Protein AF-A0A966NV85-F1 (afdb_monomer)

pLDDT: mean 84.34, std 16.26, range [36.16, 97.5]

Nearest PDB structures (foldseek):
  6fkg-assembly1_B  TM=6.582E-01  e=1.254E-03  Mycobacterium tuberculosis H37Rv
  5af0-assembly1_A  TM=4.995E-01  e=7.855E+00  Bombyx mori
  5af0-assembly3_C  TM=5.085E-01  e=8.340E+00  Bombyx mori

Structure (mmCIF, N/CA/C/O backbone):
data_AF-A0A966NV85-F1
#
_entry.id   AF-A0A966NV85-F1
#
loop_
_atom_site.group_PDB
_atom_site.id
_atom_site.type_symbol
_atom_site.label_atom_id
_atom_site.label_alt_id
_atom_site.label_comp_id
_atom_site.label_asym_id
_atom_site.label_entity_id
_atom_site.label_seq_id
_atom_site.pdbx_PDB_ins_code
_atom_site.Cartn_x
_atom_site.Cartn_y
_atom_site.Cartn_z
_atom_site.occupancy
_atom_site.B_iso_or_equiv
_atom_site.auth_seq_id
_atom_site.auth_comp_id
_atom_site.auth_asym_id
_atom_site.auth_atom_id
_atom_site.pdbx_PDB_model_num
ATOM 1 N N . VAL A 1 1 ? 15.265 36.694 -9.325 1.00 41.00 1 VAL A N 1
ATOM 2 C CA . VAL A 1 1 ? 15.365 36.001 -8.021 1.00 41.00 1 VAL A CA 1
ATOM 3 C C . VAL A 1 1 ? 15.033 34.545 -8.274 1.00 41.00 1 VAL A C 1
ATOM 5 O O . VAL A 1 1 ? 13.871 34.190 -8.400 1.00 41.00 1 VAL A O 1
ATOM 8 N N . THR A 1 2 ? 16.066 33.763 -8.558 1.00 36.16 2 THR A N 1
ATOM 9 C CA . THR A 1 2 ? 15.991 32.368 -9.002 1.00 36.16 2 THR A CA 1
ATOM 10 C C . THR A 1 2 ? 15.662 31.497 -7.795 1.00 36.16 2 THR A C 1
ATOM 12 O O . THR A 1 2 ? 16.321 31.593 -6.762 1.00 36.16 2 THR A O 1
ATOM 15 N N . ASP A 1 3 ? 14.577 30.735 -7.893 1.00 44.41 3 ASP A N 1
ATOM 16 C CA . ASP A 1 3 ? 13.904 30.121 -6.754 1.00 44.41 3 ASP A CA 1
ATOM 17 C C . ASP A 1 3 ? 14.712 28.944 -6.182 1.00 44.41 3 ASP A C 1
ATOM 19 O O . ASP A 1 3 ? 14.682 27.820 -6.691 1.00 44.41 3 ASP A O 1
ATOM 23 N N . ALA A 1 4 ? 15.431 29.206 -5.091 1.00 38.91 4 ALA A N 1
ATOM 24 C CA . ALA A 1 4 ? 16.190 28.213 -4.336 1.00 38.91 4 ALA A CA 1
ATOM 25 C C . ALA A 1 4 ? 15.322 27.027 -3.855 1.00 38.91 4 ALA A C 1
ATOM 27 O O . ALA A 1 4 ? 15.856 25.956 -3.568 1.00 38.91 4 ALA A O 1
ATOM 28 N N . ARG A 1 5 ? 13.982 27.161 -3.817 1.00 45.41 5 ARG A N 1
ATOM 29 C CA . ARG A 1 5 ? 13.068 26.044 -3.512 1.00 45.41 5 ARG A CA 1
ATOM 30 C C . ARG A 1 5 ? 12.896 25.076 -4.677 1.00 45.41 5 ARG A C 1
ATOM 32 O O . ARG A 1 5 ? 12.722 23.882 -4.433 1.00 45.41 5 ARG A O 1
ATOM 39 N N . LEU A 1 6 ? 12.966 25.565 -5.916 1.00 43.28 6 LEU A N 1
ATOM 40 C CA . LEU A 1 6 ? 12.958 24.720 -7.109 1.00 43.28 6 LEU A CA 1
ATOM 41 C C . LEU A 1 6 ? 14.295 23.968 -7.216 1.00 43.28 6 LEU A C 1
ATOM 43 O O . LEU A 1 6 ? 14.306 22.768 -7.468 1.00 43.28 6 LEU A O 1
ATOM 47 N N . GLN A 1 7 ? 15.407 24.639 -6.894 1.00 39.81 7 GLN A N 1
ATOM 48 C CA . GLN A 1 7 ? 16.740 24.029 -6.804 1.00 39.81 7 GLN A CA 1
ATOM 49 C C . GLN A 1 7 ? 16.806 22.914 -5.741 1.00 39.81 7 GLN A C 1
ATOM 51 O O . GLN A 1 7 ? 17.286 21.822 -6.028 1.00 39.81 7 GLN A O 1
ATOM 56 N N . ALA A 1 8 ? 16.213 23.119 -4.559 1.00 37.53 8 ALA A N 1
ATOM 57 C CA . ALA A 1 8 ? 16.146 22.091 -3.514 1.00 37.53 8 ALA A CA 1
ATOM 58 C C . ALA A 1 8 ? 15.278 20.871 -3.903 1.00 37.53 8 ALA A C 1
ATOM 60 O O . ALA A 1 8 ? 15.538 19.752 -3.455 1.00 37.53 8 ALA A O 1
ATOM 61 N N . GLN A 1 9 ? 14.265 21.055 -4.763 1.00 43.25 9 GLN A N 1
ATOM 62 C CA . GLN A 1 9 ? 13.537 19.935 -5.380 1.00 43.25 9 GLN A CA 1
ATOM 63 C C . GLN A 1 9 ? 14.400 19.165 -6.387 1.00 43.25 9 GLN A C 1
ATOM 65 O O . GLN A 1 9 ? 14.227 17.954 -6.513 1.00 43.25 9 GLN A O 1
ATOM 70 N N . TYR A 1 10 ? 15.334 19.838 -7.064 1.00 45.06 10 TYR A N 1
ATOM 71 C CA . TYR A 1 10 ? 16.291 19.210 -7.975 1.00 45.06 10 TYR A CA 1
ATOM 72 C C . TYR A 1 10 ? 17.445 18.504 -7.253 1.00 45.06 10 TYR A C 1
ATOM 74 O O . TYR A 1 10 ? 17.988 17.550 -7.787 1.00 45.06 10 TYR A O 1
ATOM 82 N N . GLU A 1 11 ? 17.828 18.912 -6.045 1.00 39.75 11 GLU A N 1
ATOM 83 C CA . GLU A 1 11 ? 19.037 18.382 -5.389 1.00 39.75 11 GLU A CA 1
ATOM 84 C C . GLU A 1 11 ? 18.827 17.069 -4.611 1.00 39.75 11 GLU A C 1
ATOM 86 O O . GLU A 1 11 ? 19.795 16.393 -4.257 1.00 39.75 11 GLU A O 1
ATOM 91 N N . THR A 1 12 ? 17.585 16.614 -4.409 1.00 42.84 12 THR A N 1
ATOM 92 C CA . THR A 1 12 ? 17.318 15.335 -3.717 1.00 42.84 12 THR A CA 1
ATOM 93 C C . THR A 1 12 ? 17.325 14.139 -4.692 1.00 42.84 12 THR A C 1
ATOM 95 O O . THR A 1 12 ? 16.392 13.342 -4.738 1.00 42.84 12 THR A O 1
ATOM 98 N N . HIS A 1 13 ? 18.391 13.990 -5.487 1.00 51.38 13 HIS A N 1
ATOM 99 C CA . HIS A 1 13 ? 18.628 12.860 -6.408 1.00 51.38 13 HIS A CA 1
ATOM 100 C C . HIS A 1 13 ? 19.484 11.756 -5.755 1.00 51.38 13 HIS A C 1
ATOM 102 O O . HIS A 1 13 ? 20.589 11.457 -6.202 1.00 51.38 13 HIS A O 1
ATOM 108 N N . ARG A 1 14 ? 18.994 11.130 -4.676 1.00 46.44 14 ARG A N 1
ATOM 109 C CA . ARG A 1 14 ? 19.750 10.085 -3.949 1.00 46.44 14 ARG A CA 1
ATOM 110 C C . ARG A 1 14 ? 19.358 8.627 -4.249 1.00 46.44 14 ARG A C 1
ATOM 112 O O . ARG A 1 14 ? 20.045 7.738 -3.763 1.00 46.44 14 ARG A O 1
ATOM 119 N N . ALA A 1 15 ? 18.326 8.358 -5.059 1.00 50.56 15 ALA A N 1
ATOM 120 C CA . ALA A 1 15 ? 17.752 7.002 -5.195 1.00 50.56 15 ALA A CA 1
ATOM 121 C C . ALA A 1 15 ? 17.567 6.469 -6.639 1.00 50.56 15 ALA A C 1
ATOM 123 O O . ALA A 1 15 ? 16.733 5.597 -6.868 1.00 50.56 15 ALA A O 1
ATOM 124 N N . GLY A 1 16 ? 18.307 6.978 -7.634 1.00 48.97 16 GLY A N 1
ATOM 125 C CA . GLY A 1 16 ? 18.264 6.423 -9.003 1.00 48.97 16 GLY A CA 1
ATOM 126 C C . GLY A 1 16 ? 16.938 6.628 -9.756 1.00 48.97 16 GLY A C 1
ATOM 127 O O . GLY A 1 16 ? 16.603 5.845 -10.642 1.00 48.97 16 GLY A O 1
ATOM 128 N N . ILE A 1 17 ? 16.175 7.662 -9.393 1.00 52.88 17 ILE A N 1
ATOM 129 C CA . ILE A 1 17 ? 14.919 8.046 -10.053 1.00 52.88 17 ILE A CA 1
ATOM 130 C C . ILE A 1 17 ? 15.248 8.928 -11.259 1.00 52.88 17 ILE A C 1
ATOM 132 O O . ILE A 1 17 ? 15.816 10.009 -11.089 1.00 52.88 17 ILE A O 1
ATOM 136 N N . ASP A 1 18 ? 14.880 8.477 -12.460 1.00 52.94 18 ASP A N 1
ATOM 137 C CA . ASP A 1 18 ? 14.948 9.299 -13.671 1.00 52.94 18 ASP A CA 1
ATOM 138 C C . ASP A 1 18 ? 13.862 10.391 -13.645 1.00 52.94 18 ASP A C 1
ATOM 140 O O . ASP A 1 18 ? 12.770 10.191 -13.114 1.00 52.94 18 ASP A O 1
ATOM 144 N N . ARG A 1 19 ? 14.132 11.559 -14.237 1.00 46.72 19 ARG A N 1
ATOM 145 C CA . ARG A 1 19 ? 13.214 12.716 -14.247 1.00 46.72 19 ARG A CA 1
ATOM 146 C C . ARG A 1 19 ? 11.875 12.399 -14.910 1.00 46.72 19 ARG A C 1
ATOM 148 O O . ARG A 1 19 ? 10.861 12.981 -14.535 1.00 46.72 19 ARG A O 1
ATOM 155 N N . THR A 1 20 ? 11.868 11.464 -15.858 1.00 53.44 20 THR A N 1
ATOM 156 C CA . THR A 1 20 ? 10.656 10.954 -16.520 1.00 53.44 20 THR A CA 1
ATOM 157 C C . THR A 1 20 ? 9.766 10.134 -15.586 1.00 53.44 20 THR A C 1
ATOM 159 O O . THR A 1 20 ? 8.597 9.912 -15.878 1.00 53.44 20 THR A O 1
ATOM 162 N N . SER A 1 21 ? 10.306 9.697 -14.446 1.00 56.81 21 SER A N 1
ATOM 163 C CA . SER A 1 21 ? 9.644 8.829 -13.474 1.00 56.81 21 SER A CA 1
ATOM 164 C C . SER A 1 21 ? 8.956 9.603 -12.351 1.00 56.81 21 SER A C 1
ATOM 166 O O . SER A 1 21 ? 8.603 8.986 -11.349 1.00 56.81 21 SER A O 1
ATOM 168 N N . LEU A 1 22 ? 8.800 10.925 -12.466 1.00 61.00 22 LEU A N 1
ATOM 169 C CA . LEU A 1 22 ? 8.112 11.773 -11.490 1.00 61.00 22 LEU A CA 1
ATOM 170 C C . LEU A 1 22 ? 6.753 12.223 -12.034 1.00 61.00 22 LEU A C 1
ATOM 172 O O . LEU A 1 22 ? 6.626 12.569 -13.208 1.00 61.00 22 LEU A O 1
ATOM 176 N N . VAL A 1 23 ? 5.748 12.287 -11.159 1.00 62.56 23 VAL A N 1
ATOM 177 C CA . VAL A 1 23 ? 4.447 12.871 -11.507 1.00 62.56 23 VAL A CA 1
ATOM 178 C C . VAL A 1 23 ? 4.530 14.386 -11.352 1.00 62.56 23 VAL A C 1
ATOM 180 O O . VAL A 1 23 ? 4.966 14.882 -10.311 1.00 62.56 23 VAL A O 1
ATOM 183 N N . PHE A 1 24 ? 4.051 15.136 -12.344 1.00 57.34 24 PHE A N 1
ATOM 184 C CA . PHE A 1 24 ? 4.022 16.603 -12.340 1.00 57.34 24 PHE A CA 1
ATOM 185 C C . PHE A 1 24 ? 2.596 17.143 -12.513 1.00 57.34 24 PHE A C 1
ATOM 187 O O . PHE A 1 24 ? 1.676 16.405 -12.852 1.00 57.34 24 PHE A O 1
ATOM 194 N N . GLY A 1 25 ? 2.410 18.442 -12.264 1.00 55.38 25 GLY A N 1
ATOM 195 C CA . GLY A 1 25 ? 1.166 19.147 -12.596 1.00 55.38 25 GLY A CA 1
ATOM 196 C C . GLY A 1 25 ? 0.011 18.989 -11.602 1.00 55.38 25 GLY A C 1
ATOM 197 O O . GLY A 1 25 ? -1.078 19.479 -11.880 1.00 55.38 25 GLY A O 1
ATOM 198 N N . THR A 1 26 ? 0.218 18.362 -10.436 1.00 62.25 26 THR A N 1
ATOM 199 C CA . THR A 1 26 ? -0.812 18.269 -9.384 1.00 62.25 26 THR A CA 1
ATOM 200 C C . THR A 1 26 ? -0.279 18.726 -8.024 1.00 62.25 26 THR A C 1
ATOM 202 O O . THR A 1 26 ? 0.900 18.552 -7.714 1.00 62.25 26 THR A O 1
ATOM 205 N N . GLN A 1 27 ? -1.151 19.254 -7.156 1.00 64.06 27 GLN A N 1
ATOM 206 C CA . GLN A 1 27 ? -0.783 19.599 -5.770 1.00 64.06 27 GLN A CA 1
ATOM 207 C C . GLN A 1 27 ? -0.334 18.374 -4.946 1.00 64.06 27 GLN A C 1
ATOM 209 O O . GLN A 1 27 ? 0.351 18.518 -3.934 1.00 64.06 27 GLN A O 1
ATOM 214 N N . LEU A 1 28 ? -0.699 17.164 -5.382 1.00 77.69 28 LEU A N 1
ATOM 215 C CA . LEU A 1 28 ? -0.356 15.899 -4.731 1.00 77.69 28 LEU A CA 1
ATOM 216 C C . LEU A 1 28 ? 0.899 15.233 -5.294 1.00 77.69 28 LEU A C 1
ATOM 218 O O . LEU A 1 28 ? 1.396 14.287 -4.686 1.00 77.69 28 LEU A O 1
ATOM 222 N N . SER A 1 29 ? 1.463 15.754 -6.385 1.00 72.50 29 SER A N 1
ATOM 223 C CA . SER A 1 29 ? 2.701 15.255 -6.987 1.00 72.50 29 SER A CA 1
ATOM 224 C C . SER A 1 29 ? 3.830 15.140 -5.961 1.00 72.50 29 SER A C 1
ATOM 226 O O . SER A 1 29 ? 4.595 14.185 -5.992 1.00 72.50 29 SER A O 1
ATOM 228 N N . ARG A 1 30 ? 3.899 16.058 -4.987 1.00 74.25 30 ARG A N 1
ATOM 229 C CA . ARG A 1 30 ? 4.892 15.995 -3.905 1.00 74.25 30 ARG A CA 1
ATOM 230 C C . ARG A 1 30 ? 4.718 14.764 -3.013 1.00 74.25 30 ARG A C 1
ATOM 232 O O . ARG A 1 30 ? 5.718 14.151 -2.669 1.00 74.25 30 ARG A O 1
ATOM 239 N N . LEU A 1 31 ? 3.483 14.413 -2.651 1.00 78.88 31 LEU A N 1
ATOM 240 C CA . LEU A 1 31 ? 3.195 13.248 -1.811 1.00 78.88 31 LEU A CA 1
ATOM 241 C C . LEU A 1 31 ? 3.630 11.963 -2.522 1.00 78.88 31 LEU A C 1
ATOM 243 O O . LEU A 1 31 ? 4.378 11.170 -1.964 1.00 78.88 31 LEU A O 1
ATOM 247 N N . VAL A 1 32 ? 3.218 11.814 -3.781 1.00 79.44 32 VAL A N 1
ATOM 248 C CA . VAL A 1 32 ? 3.564 10.656 -4.613 1.00 79.44 32 VAL A CA 1
ATOM 249 C C . VAL A 1 32 ? 5.068 10.557 -4.808 1.00 79.44 32 VAL A C 1
ATOM 251 O O . VAL A 1 32 ? 5.671 9.536 -4.492 1.00 79.44 32 VAL A O 1
ATOM 254 N N . ASN A 1 33 ? 5.703 11.639 -5.259 1.00 81.12 33 ASN A N 1
ATOM 255 C CA . ASN A 1 33 ? 7.136 11.646 -5.529 1.00 81.12 33 ASN A CA 1
ATOM 256 C C . ASN A 1 33 ? 7.959 11.387 -4.259 1.00 81.12 33 ASN A C 1
ATOM 258 O O . ASN A 1 33 ? 9.008 10.759 -4.348 1.00 81.12 33 ASN A O 1
ATOM 262 N N . GLN A 1 34 ? 7.488 11.801 -3.075 1.00 79.12 34 GLN A N 1
ATOM 263 C CA . GLN A 1 34 ? 8.147 11.476 -1.806 1.00 79.12 34 GLN A CA 1
ATOM 264 C C . GLN A 1 34 ? 8.130 9.979 -1.494 1.00 79.12 34 GLN A C 1
ATOM 266 O O . GLN A 1 34 ? 9.131 9.482 -0.983 1.00 79.12 34 GLN A O 1
ATOM 271 N N . THR A 1 35 ? 7.051 9.262 -1.819 1.00 79.88 35 THR A N 1
ATOM 272 C CA . THR A 1 35 ? 6.991 7.801 -1.667 1.00 79.88 35 THR A CA 1
ATOM 273 C C . THR A 1 35 ? 8.057 7.111 -2.512 1.00 79.88 35 THR A C 1
ATOM 275 O O . THR A 1 35 ? 8.731 6.205 -2.031 1.00 79.88 35 THR A O 1
ATOM 278 N N . PHE A 1 36 ? 8.259 7.565 -3.751 1.00 80.56 36 PHE A N 1
ATOM 279 C CA . PHE A 1 36 ? 9.299 7.020 -4.627 1.00 80.56 36 PHE A CA 1
ATOM 280 C C . PHE A 1 36 ? 10.707 7.477 -4.212 1.00 80.56 36 PHE A C 1
ATOM 282 O O . PHE A 1 36 ? 11.647 6.692 -4.279 1.00 80.56 36 PHE A O 1
ATOM 289 N N . ALA A 1 37 ? 10.873 8.716 -3.749 1.00 78.81 37 ALA A N 1
ATOM 290 C CA . ALA A 1 37 ? 12.17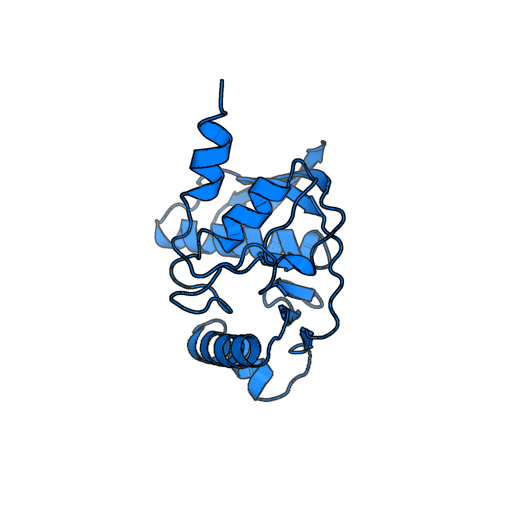2 9.270 -3.357 1.00 78.81 37 ALA A CA 1
ATOM 291 C C . ALA A 1 37 ? 12.709 8.726 -2.026 1.00 78.81 37 ALA A C 1
ATOM 293 O O . ALA A 1 37 ? 13.924 8.687 -1.840 1.00 78.81 37 ALA A O 1
ATOM 294 N N . ASN A 1 38 ? 11.826 8.301 -1.119 1.00 74.06 38 ASN A N 1
ATOM 295 C CA . ASN A 1 38 ? 12.183 7.828 0.217 1.00 74.06 38 ASN A CA 1
ATOM 296 C C . ASN A 1 38 ? 11.775 6.357 0.388 1.00 74.06 38 ASN A C 1
ATOM 298 O O . ASN A 1 38 ? 10.762 6.071 1.034 1.00 74.06 38 ASN A O 1
ATOM 302 N N . PRO A 1 39 ? 12.528 5.408 -0.199 1.00 75.81 39 PRO A N 1
ATOM 303 C CA . PRO A 1 39 ? 12.227 3.993 -0.048 1.00 75.81 39 PRO A CA 1
ATOM 304 C C . PRO A 1 39 ? 12.304 3.588 1.430 1.00 75.81 39 PRO A C 1
ATOM 306 O O . PRO A 1 39 ? 13.293 3.846 2.118 1.00 75.81 39 PRO A O 1
ATOM 309 N N . GLY A 1 40 ? 11.249 2.936 1.926 1.00 66.75 40 GLY A N 1
ATOM 310 C CA . GLY A 1 40 ? 11.253 2.331 3.257 1.00 66.75 40 GLY A CA 1
ATOM 311 C C . GLY A 1 40 ? 12.325 1.240 3.376 1.00 66.75 40 GLY A C 1
ATOM 312 O O . GLY A 1 40 ? 12.671 0.593 2.388 1.00 66.75 40 GLY A O 1
ATOM 313 N N . ARG A 1 41 ? 12.835 1.007 4.595 1.00 64.06 41 ARG A N 1
ATOM 314 C CA . ARG A 1 41 ? 13.989 0.118 4.848 1.00 64.06 41 ARG A CA 1
ATOM 315 C C . ARG A 1 41 ? 13.782 -1.341 4.409 1.00 64.06 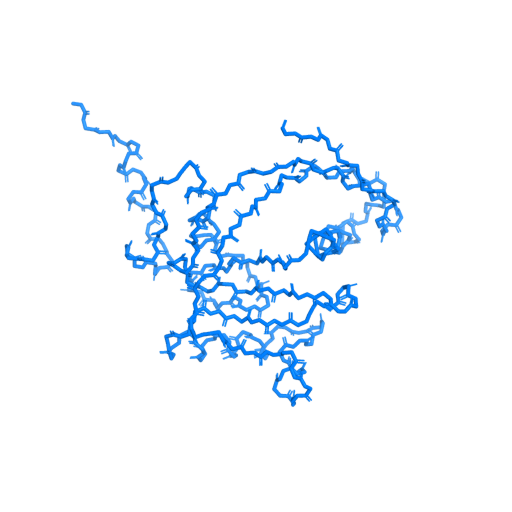41 ARG A C 1
ATOM 317 O O . ARG A 1 41 ? 14.762 -2.008 4.103 1.00 64.06 41 ARG A O 1
ATOM 324 N N . SER A 1 42 ? 12.541 -1.829 4.357 1.00 78.44 42 SER A N 1
ATOM 325 C CA . SER A 1 42 ? 12.186 -3.116 3.746 1.00 78.44 42 SER A CA 1
ATOM 326 C C . SER A 1 42 ? 10.672 -3.187 3.531 1.00 78.44 42 SER A C 1
ATOM 328 O O . SER A 1 42 ? 9.910 -3.325 4.484 1.00 78.44 42 SER A O 1
ATOM 330 N N . THR A 1 43 ? 10.216 -3.059 2.284 1.00 89.00 43 THR A N 1
ATOM 331 C CA . THR A 1 43 ? 8.800 -3.268 1.924 1.00 89.00 43 THR A CA 1
ATOM 332 C C . THR A 1 43 ? 8.669 -4.500 1.035 1.00 89.00 43 THR A C 1
ATOM 334 O O . THR A 1 43 ? 9.654 -4.926 0.427 1.00 89.00 43 THR A O 1
ATOM 337 N N . ARG A 1 44 ? 7.463 -5.079 0.946 1.00 91.81 44 ARG A N 1
ATOM 338 C CA . ARG A 1 44 ? 7.212 -6.359 0.260 1.00 91.81 44 ARG A CA 1
ATOM 339 C C . ARG A 1 44 ? 7.782 -6.407 -1.159 1.00 91.81 44 ARG A C 1
ATOM 341 O O . ARG A 1 44 ? 8.477 -7.358 -1.495 1.00 91.81 44 ARG A O 1
ATOM 348 N N . PHE A 1 45 ? 7.529 -5.382 -1.964 1.00 94.06 45 PHE A N 1
ATOM 349 C CA . PHE A 1 45 ? 8.015 -5.266 -3.344 1.00 94.06 45 PHE A CA 1
ATOM 350 C C . PHE A 1 45 ? 9.076 -4.165 -3.515 1.00 94.06 45 PHE A C 1
ATOM 352 O O . PHE A 1 45 ? 9.377 -3.767 -4.635 1.00 94.06 45 PHE A O 1
ATOM 359 N N . GLY A 1 46 ? 9.639 -3.651 -2.417 1.00 90.81 46 GLY A N 1
ATOM 360 C CA . GLY A 1 46 ? 10.705 -2.651 -2.468 1.00 90.81 46 GLY A CA 1
ATOM 361 C C . GLY A 1 46 ? 12.057 -3.292 -2.757 1.00 90.81 46 GLY A C 1
ATOM 362 O O . GLY A 1 46 ? 12.439 -4.247 -2.089 1.00 90.81 46 GLY A O 1
ATOM 363 N N . VAL A 1 47 ? 12.799 -2.749 -3.718 1.00 82.38 47 VAL A N 1
ATOM 364 C CA . VAL A 1 47 ?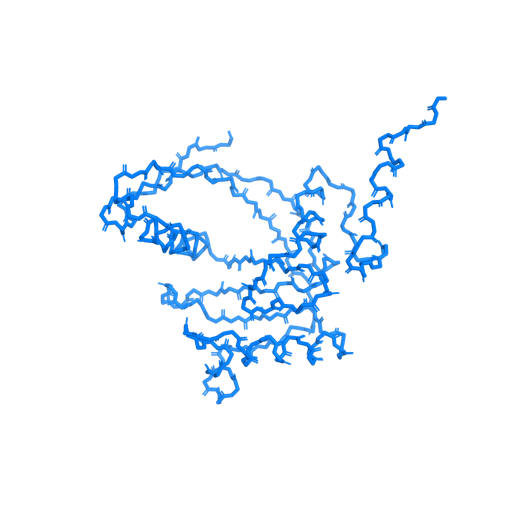 14.138 -3.237 -4.071 1.00 82.38 47 VAL A CA 1
ATOM 365 C C . VAL A 1 47 ? 15.187 -2.325 -3.419 1.00 82.38 47 VAL A C 1
ATOM 367 O O . VAL A 1 47 ? 15.144 -1.111 -3.643 1.00 82.38 47 VAL A O 1
ATOM 370 N N . PRO A 1 48 ? 16.125 -2.855 -2.609 1.00 80.44 48 PRO A N 1
ATOM 371 C CA . PRO A 1 48 ? 17.179 -2.048 -1.998 1.00 80.44 48 PRO A CA 1
ATOM 372 C C . PRO A 1 48 ? 17.955 -1.217 -3.031 1.00 80.44 48 PRO A C 1
ATOM 374 O O . PRO A 1 48 ? 18.331 -1.712 -4.091 1.00 80.44 48 PRO A O 1
ATOM 377 N N . GLY A 1 49 ? 18.186 0.064 -2.729 1.00 79.50 49 GLY A N 1
ATOM 378 C CA . GLY A 1 49 ? 18.901 0.984 -3.625 1.00 79.50 49 GLY A CA 1
ATOM 379 C C . GLY A 1 49 ? 18.106 1.464 -4.849 1.00 79.50 49 GLY A C 1
ATOM 380 O O . GLY A 1 49 ? 18.684 2.107 -5.724 1.00 79.50 49 GLY A O 1
ATOM 381 N N . ARG A 1 50 ? 16.801 1.170 -4.934 1.00 82.44 50 ARG A N 1
ATOM 382 C CA . ARG A 1 50 ? 15.897 1.661 -5.990 1.00 82.44 50 ARG A CA 1
ATOM 383 C C . ARG A 1 50 ? 14.888 2.675 -5.448 1.00 82.44 50 ARG A C 1
ATOM 385 O O . ARG A 1 50 ? 14.834 2.942 -4.247 1.00 82.44 50 ARG A O 1
ATOM 392 N N . ALA A 1 51 ? 14.077 3.218 -6.357 1.00 84.06 51 ALA A N 1
ATOM 393 C CA . ALA A 1 51 ? 12.908 4.012 -6.010 1.00 84.06 51 ALA A CA 1
ATOM 394 C C . ALA A 1 51 ? 11.967 3.230 -5.075 1.00 84.06 51 ALA A C 1
ATOM 396 O O . ALA A 1 51 ? 11.857 2.004 -5.154 1.00 84.06 51 ALA A O 1
ATOM 397 N N . GLY A 1 52 ? 11.282 3.955 -4.196 1.00 88.19 52 GLY A N 1
ATOM 398 C CA . GLY A 1 52 ? 10.219 3.422 -3.359 1.00 88.19 52 GLY A CA 1
ATOM 399 C C . GLY A 1 52 ? 9.016 2.939 -4.169 1.00 88.19 52 GLY A C 1
ATOM 400 O O . GLY A 1 52 ? 8.966 3.052 -5.389 1.00 88.19 52 GLY A O 1
ATOM 401 N N . VAL A 1 53 ? 8.038 2.377 -3.467 1.00 92.50 53 VAL A N 1
ATOM 402 C CA . VAL A 1 53 ? 6.872 1.723 -4.068 1.00 92.50 53 VAL A CA 1
ATOM 403 C C . VAL A 1 53 ? 5.615 2.387 -3.538 1.00 92.50 53 VAL A C 1
ATOM 405 O O . VAL A 1 53 ? 5.468 2.550 -2.326 1.00 92.50 53 VAL A O 1
ATOM 408 N N . TRP A 1 54 ? 4.699 2.751 -4.432 1.00 93.19 54 TRP A N 1
ATOM 409 C CA . TRP A 1 54 ? 3.390 3.259 -4.044 1.00 93.19 54 TRP A CA 1
ATOM 410 C C . TRP A 1 54 ? 2.424 2.094 -3.839 1.00 93.19 54 TRP A C 1
ATOM 412 O O . TRP A 1 54 ? 2.036 1.415 -4.791 1.00 93.19 54 TRP A O 1
ATOM 422 N N . TYR A 1 55 ? 2.043 1.865 -2.586 1.00 94.62 55 TYR A N 1
ATOM 423 C CA . TYR A 1 55 ? 1.056 0.857 -2.220 1.00 94.62 55 TYR A CA 1
ATOM 424 C C . TYR A 1 55 ? -0.333 1.485 -2.164 1.00 94.62 55 TYR A C 1
ATOM 426 O O . TYR A 1 55 ? -0.542 2.493 -1.490 1.00 94.62 55 TYR A O 1
ATOM 434 N N . CYS A 1 56 ? -1.291 0.877 -2.852 1.00 95.69 56 CYS A N 1
ATOM 435 C CA . CYS A 1 56 ? -2.695 1.264 -2.779 1.00 95.69 56 CYS A CA 1
ATOM 436 C C . CYS A 1 56 ? -3.606 0.041 -2.888 1.00 95.69 56 CYS A C 1
ATOM 438 O O . CYS A 1 56 ? -3.157 -1.067 -3.183 1.00 95.69 56 CYS A O 1
ATOM 440 N N . ALA A 1 57 ? -4.896 0.239 -2.639 1.00 97.06 57 ALA A N 1
ATOM 441 C CA . ALA A 1 57 ? -5.903 -0.796 -2.799 1.00 97.06 57 ALA A CA 1
ATOM 442 C C . ALA A 1 57 ? -7.037 -0.316 -3.701 1.00 97.06 57 ALA A C 1
ATOM 444 O O . ALA A 1 57 ? -7.246 0.886 -3.871 1.00 97.06 57 ALA A O 1
ATOM 445 N N . ARG A 1 58 ? -7.760 -1.272 -4.286 1.00 96.31 58 ARG A N 1
ATOM 446 C CA . ARG A 1 58 ? -8.887 -0.994 -5.178 1.00 96.31 58 ARG A CA 1
ATOM 447 C C . ARG A 1 58 ? -10.091 -0.432 -4.429 1.00 96.31 58 ARG A C 1
ATOM 449 O O . ARG A 1 58 ? -10.751 0.472 -4.929 1.00 96.31 58 ARG A O 1
ATOM 456 N N . GLU A 1 59 ? -10.378 -0.983 -3.255 1.00 96.62 59 GLU A N 1
ATOM 457 C CA . GLU A 1 59 ? -11.483 -0.569 -2.394 1.00 96.62 59 GLU A CA 1
ATOM 458 C C . GLU A 1 59 ? -10.965 0.149 -1.141 1.00 96.62 59 GLU A C 1
ATOM 460 O O . GLU A 1 59 ? -9.947 -0.254 -0.571 1.00 96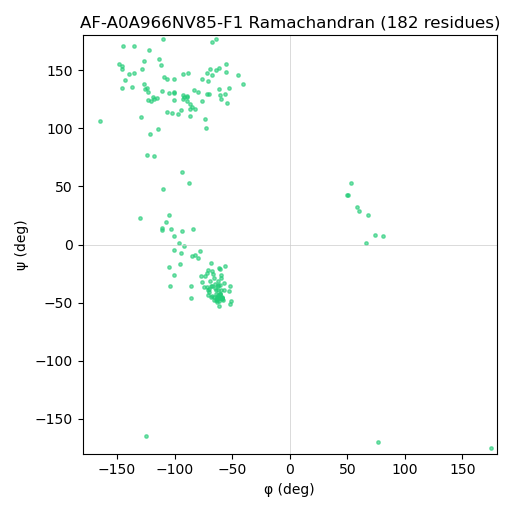.62 59 GLU A O 1
ATOM 465 N N . LEU A 1 60 ? -11.705 1.165 -0.675 1.00 95.56 60 LEU A N 1
ATOM 466 C CA . LEU A 1 60 ? -11.408 1.902 0.562 1.00 95.56 60 LEU A CA 1
ATOM 467 C C . LEU A 1 60 ? -11.214 0.952 1.745 1.00 95.56 60 LEU A C 1
ATOM 469 O O . LEU A 1 60 ? -10.186 0.995 2.412 1.00 95.56 60 LEU A O 1
ATOM 473 N N . ASP A 1 61 ? -12.160 0.042 1.948 1.00 96.12 61 ASP A N 1
ATOM 474 C CA . ASP A 1 61 ? -12.104 -0.927 3.034 1.00 96.12 61 ASP A CA 1
ATOM 475 C C . ASP A 1 61 ? -10.839 -1.799 3.017 1.00 96.12 61 ASP A C 1
ATOM 477 O O . ASP A 1 61 ? -10.345 -2.215 4.065 1.00 96.12 61 ASP A O 1
ATOM 481 N N . THR A 1 62 ? -10.324 -2.113 1.824 1.00 97.50 62 THR A N 1
ATOM 482 C CA . THR A 1 62 ? -9.076 -2.865 1.679 1.00 97.50 62 THR A CA 1
ATOM 483 C C . THR A 1 62 ? -7.892 -1.990 2.098 1.00 97.50 62 THR A C 1
ATOM 485 O O . THR A 1 62 ? -7.038 -2.452 2.849 1.00 97.50 62 THR A O 1
ATOM 488 N N . ALA A 1 63 ? -7.861 -0.716 1.688 1.00 96.44 63 ALA A N 1
ATOM 489 C CA . ALA A 1 63 ? -6.819 0.226 2.101 1.00 96.44 63 ALA A CA 1
ATOM 490 C C . ALA A 1 63 ? -6.819 0.454 3.624 1.00 96.44 63 ALA A C 1
ATOM 492 O O . ALA A 1 63 ? -5.761 0.408 4.248 1.00 96.44 63 ALA A O 1
ATOM 493 N N . VAL A 1 64 ? -8.000 0.624 4.229 1.00 96.06 64 VAL A N 1
ATOM 494 C CA . VAL A 1 64 ? -8.172 0.752 5.685 1.00 96.06 64 VAL A CA 1
ATOM 495 C C . VAL A 1 64 ? -7.640 -0.485 6.407 1.00 96.06 64 VAL A C 1
ATOM 497 O O . VAL A 1 64 ? -6.880 -0.349 7.363 1.00 96.06 64 VAL A O 1
ATOM 500 N N . ALA A 1 65 ? -7.968 -1.690 5.929 1.00 95.44 65 ALA A N 1
ATOM 501 C CA . ALA A 1 65 ? -7.490 -2.932 6.534 1.00 95.44 65 ALA A CA 1
ATOM 502 C C . ALA A 1 65 ? -5.955 -3.071 6.493 1.00 95.44 65 ALA A C 1
ATOM 504 O O . ALA A 1 65 ? -5.357 -3.535 7.464 1.00 95.44 65 ALA A O 1
ATOM 505 N N . GLU A 1 66 ? -5.303 -2.665 5.397 1.00 94.56 66 GLU A N 1
ATOM 506 C CA . GLU A 1 66 ? -3.835 -2.684 5.288 1.00 94.56 66 GLU A CA 1
ATOM 507 C C . GLU A 1 66 ? -3.179 -1.662 6.232 1.00 94.56 66 GLU A C 1
ATOM 509 O O . GLU A 1 66 ? -2.228 -1.996 6.943 1.00 94.56 66 GLU A O 1
ATOM 514 N N . VAL A 1 67 ? -3.710 -0.435 6.293 1.00 94.12 67 VAL A N 1
ATOM 515 C CA . VAL A 1 67 ? -3.207 0.619 7.190 1.00 94.12 67 VAL A CA 1
ATOM 516 C C . VAL A 1 67 ? -3.367 0.211 8.655 1.00 94.12 67 VAL A C 1
ATOM 518 O O . VAL A 1 67 ? -2.403 0.284 9.419 1.00 94.12 67 VAL A O 1
ATOM 521 N N . ALA A 1 68 ? -4.550 -0.283 9.035 1.00 94.38 68 ALA A N 1
ATOM 522 C CA . ALA A 1 68 ? -4.822 -0.761 10.385 1.00 94.38 68 ALA A CA 1
ATOM 523 C C . ALA A 1 68 ? -3.876 -1.902 10.774 1.00 94.38 68 ALA A C 1
ATOM 525 O O . ALA A 1 68 ? -3.284 -1.863 11.846 1.00 94.38 68 ALA A O 1
ATOM 526 N N . HIS A 1 69 ? -3.667 -2.884 9.890 1.00 92.19 69 HIS A N 1
ATOM 527 C CA . HIS A 1 69 ? -2.766 -4.002 10.163 1.00 92.19 69 HIS A CA 1
ATOM 528 C C . HIS A 1 69 ? -1.335 -3.543 10.470 1.00 92.19 69 HIS A C 1
ATOM 530 O O . HIS A 1 69 ? -0.741 -3.997 11.446 1.00 92.19 69 HIS A O 1
ATOM 536 N N . HIS A 1 70 ? -0.775 -2.642 9.657 1.00 89.50 70 HIS A N 1
ATOM 537 C CA . HIS A 1 70 ? 0.581 -2.144 9.883 1.00 89.50 70 HIS A CA 1
ATOM 538 C C . HIS A 1 70 ? 0.687 -1.271 11.134 1.00 89.50 70 HIS A C 1
ATOM 540 O O . HIS A 1 70 ? 1.686 -1.361 11.848 1.00 89.50 70 HIS A O 1
ATOM 546 N N . ARG A 1 71 ? -0.343 -0.473 11.436 1.00 92.00 71 ARG A N 1
ATOM 547 C CA . ARG A 1 71 ? -0.387 0.307 12.675 1.00 92.00 71 ARG A CA 1
ATOM 548 C C . ARG A 1 71 ? -0.472 -0.595 13.906 1.00 92.00 71 ARG A C 1
ATOM 550 O O . ARG A 1 71 ? 0.292 -0.389 14.837 1.00 92.00 71 ARG A O 1
ATOM 557 N N . ILE A 1 72 ? -1.329 -1.614 13.881 1.00 92.75 72 ILE A N 1
ATOM 558 C CA . ILE A 1 72 ? -1.452 -2.617 14.946 1.00 92.75 72 ILE A CA 1
ATOM 559 C C . ILE A 1 72 ? -0.120 -3.337 15.174 1.00 92.75 72 ILE A C 1
ATOM 561 O O . ILE A 1 72 ? 0.311 -3.467 16.313 1.00 92.75 72 ILE A O 1
ATOM 565 N N . ALA A 1 73 ? 0.547 -3.779 14.103 1.00 90.19 73 ALA A N 1
ATOM 566 C CA . ALA A 1 73 ? 1.838 -4.454 14.210 1.00 90.19 73 ALA A CA 1
ATOM 567 C C . ALA A 1 73 ? 2.905 -3.554 14.852 1.00 90.19 73 ALA A C 1
ATOM 569 O O . ALA A 1 73 ? 3.642 -4.012 15.717 1.00 90.19 73 ALA A O 1
ATOM 570 N N . TYR A 1 74 ? 2.945 -2.273 14.469 1.00 90.12 74 TYR A N 1
ATOM 571 C CA . TYR A 1 74 ? 3.826 -1.288 15.094 1.00 90.12 74 TYR A CA 1
ATOM 572 C C . TYR A 1 74 ? 3.513 -1.104 16.583 1.00 90.12 74 TYR A C 1
ATOM 574 O O . TYR A 1 74 ? 4.420 -1.169 17.402 1.00 90.12 74 TYR A O 1
ATOM 582 N N . LEU A 1 75 ? 2.239 -0.912 16.939 1.00 91.56 75 LEU A N 1
ATOM 583 C CA . LEU A 1 75 ? 1.815 -0.745 18.332 1.00 91.56 75 LEU A CA 1
ATOM 584 C C . LEU A 1 75 ? 2.174 -1.966 19.189 1.00 91.56 75 LEU A C 1
ATOM 586 O O . LEU A 1 75 ? 2.619 -1.807 20.321 1.00 91.56 75 LEU A O 1
ATOM 590 N N . ALA A 1 76 ? 2.026 -3.175 18.639 1.00 91.69 76 ALA A N 1
ATOM 591 C CA . ALA A 1 76 ? 2.406 -4.414 19.311 1.00 91.69 76 ALA A CA 1
ATOM 592 C C . ALA A 1 76 ? 3.924 -4.542 19.504 1.00 91.69 76 ALA A C 1
ATOM 594 O O . ALA A 1 76 ? 4.366 -5.056 20.525 1.00 91.69 76 ALA A O 1
ATOM 595 N N . GLU A 1 77 ? 4.727 -4.061 18.551 1.00 91.62 77 GLU A N 1
ATOM 596 C CA . GLU A 1 77 ? 6.192 -4.046 18.661 1.00 91.62 77 GLU A CA 1
ATOM 597 C C . GLU A 1 77 ? 6.679 -3.135 19.799 1.00 91.62 77 GLU A C 1
ATOM 599 O O . GLU A 1 77 ? 7.677 -3.445 20.448 1.00 91.62 77 GLU A O 1
ATOM 604 N N . ILE A 1 78 ? 5.967 -2.034 20.061 1.00 92.19 78 ILE A N 1
ATOM 605 C CA . ILE A 1 78 ? 6.326 -1.055 21.099 1.00 92.19 78 ILE A CA 1
ATOM 606 C C . ILE A 1 78 ? 5.531 -1.203 22.409 1.00 92.19 78 ILE A C 1
ATOM 608 O O . ILE A 1 78 ? 5.658 -0.347 23.281 1.00 92.19 78 ILE A O 1
ATOM 612 N N . ASP A 1 79 ? 4.728 -2.262 22.543 1.00 91.69 79 ASP A N 1
ATOM 613 C CA . ASP A 1 79 ? 3.867 -2.557 23.699 1.00 91.69 79 ASP A CA 1
ATOM 614 C C . ASP A 1 79 ? 2.919 -1.403 24.093 1.00 91.69 79 ASP A C 1
ATOM 616 O O . ASP A 1 79 ? 2.884 -0.917 25.227 1.00 91.69 79 ASP A O 1
ATOM 620 N N . ARG A 1 80 ? 2.159 -0.911 23.107 1.00 88.88 80 ARG A N 1
ATOM 621 C CA . ARG A 1 80 ? 1.212 0.205 23.250 1.00 88.88 80 ARG A CA 1
ATOM 622 C C . ARG A 1 80 ? -0.206 -0.196 22.816 1.00 88.88 80 ARG A C 1
ATOM 624 O O . ARG A 1 80 ? -0.630 0.168 21.719 1.00 88.88 80 ARG A O 1
ATOM 631 N N . PRO A 1 81 ? -0.957 -0.937 23.650 1.00 81.25 81 PRO A N 1
ATOM 632 C CA . PRO A 1 81 ? -2.284 -1.444 23.284 1.00 81.25 81 PRO A CA 1
ATOM 633 C C . PRO A 1 81 ? -3.377 -0.362 23.223 1.00 81.25 81 PRO A C 1
ATOM 635 O O . PRO A 1 81 ? -4.339 -0.533 22.475 1.00 81.25 81 PRO A O 1
ATOM 638 N N . ASP A 1 82 ? -3.192 0.745 23.952 1.00 74.44 82 ASP A N 1
ATOM 639 C CA . ASP A 1 82 ? -4.183 1.821 24.141 1.00 74.44 82 ASP A CA 1
ATOM 640 C C . ASP A 1 82 ? -3.797 3.142 23.445 1.00 74.44 82 ASP A C 1
ATOM 642 O O . ASP A 1 82 ? -4.336 4.204 23.757 1.00 74.44 82 ASP A O 1
ATOM 646 N N . GLU A 1 83 ? -2.794 3.121 22.564 1.00 71.81 83 GLU A N 1
ATOM 647 C CA . GLU A 1 83 ? -2.245 4.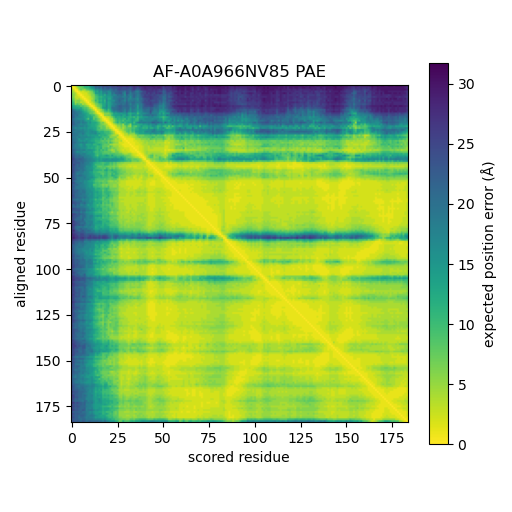340 21.960 1.00 71.81 83 GLU A CA 1
ATOM 648 C C . GLU A 1 83 ? -2.985 4.762 20.678 1.00 71.81 83 GLU A C 1
ATOM 650 O O . GLU A 1 83 ? -3.465 3.940 19.899 1.00 71.81 83 GLU A O 1
ATOM 655 N N . GLU A 1 84 ? -3.026 6.085 20.492 1.00 66.75 84 GLU A N 1
ATOM 656 C CA . GLU A 1 84 ? -4.003 6.881 19.742 1.00 66.75 84 GLU A CA 1
ATOM 657 C C . GLU A 1 84 ? -4.443 6.382 18.359 1.00 66.75 84 GLU A C 1
ATOM 659 O O . GLU A 1 84 ? -3.652 5.914 17.521 1.00 66.75 84 GLU A O 1
ATOM 664 N N . ASP A 1 85 ? -5.723 6.668 18.110 1.00 82.88 85 ASP A N 1
ATOM 665 C CA . ASP A 1 85 ? -6.371 6.722 16.812 1.00 82.88 85 ASP A CA 1
ATOM 666 C C . ASP A 1 85 ? -5.481 7.386 15.765 1.00 82.88 85 ASP A C 1
ATOM 668 O O . ASP A 1 85 ? -4.877 8.439 15.985 1.00 82.88 85 ASP A O 1
ATOM 672 N N . ILE A 1 86 ? -5.452 6.813 14.567 1.00 91.31 86 ILE A N 1
ATOM 673 C CA . ILE A 1 86 ? -4.744 7.437 13.451 1.00 91.31 86 ILE A CA 1
ATOM 674 C C . ILE A 1 86 ? -5.731 8.141 12.537 1.00 91.31 86 ILE A C 1
ATOM 676 O O . ILE A 1 86 ? -6.716 7.557 12.088 1.00 91.31 86 ILE A O 1
ATOM 680 N N . VAL A 1 87 ? -5.438 9.397 12.207 1.00 93.50 87 VAL A N 1
ATOM 681 C CA . VAL A 1 87 ? -6.161 10.119 11.160 1.00 93.50 87 VAL A CA 1
ATOM 682 C C . VAL A 1 87 ? -5.407 9.969 9.848 1.00 93.50 87 VAL A C 1
ATOM 684 O O . VAL A 1 87 ? -4.278 10.431 9.689 1.00 93.50 87 VAL A O 1
ATOM 687 N N . CYS A 1 88 ? -6.049 9.316 8.890 1.00 92.50 88 CYS A N 1
ATOM 688 C CA . CYS A 1 88 ? -5.517 9.059 7.564 1.00 92.50 88 CYS A CA 1
ATOM 689 C C . CYS A 1 88 ? -6.284 9.878 6.533 1.00 92.50 88 CYS A C 1
ATOM 691 O O . CYS A 1 88 ? -7.510 9.858 6.495 1.00 92.50 88 CYS A O 1
ATOM 693 N N . ARG A 1 89 ? -5.571 10.571 5.646 1.00 93.81 89 ARG A N 1
ATOM 694 C CA . ARG A 1 89 ? -6.191 11.254 4.508 1.00 93.81 89 ARG A CA 1
ATOM 695 C C . ARG A 1 89 ? -6.268 10.314 3.314 1.00 93.81 89 ARG A C 1
ATOM 697 O O . ARG A 1 89 ? -5.226 9.851 2.848 1.00 93.81 89 ARG A O 1
ATOM 704 N N . LEU A 1 90 ? -7.466 10.088 2.777 1.00 94.69 90 LEU A N 1
ATOM 705 C CA . LEU A 1 90 ? -7.625 9.293 1.566 1.00 94.69 90 LEU A CA 1
ATOM 706 C C . LEU A 1 90 ? -7.084 10.057 0.355 1.00 94.69 90 LEU A C 1
ATOM 708 O O . LEU A 1 90 ? -7.425 11.217 0.099 1.00 94.69 90 LEU A O 1
ATOM 712 N N . VAL A 1 91 ? -6.242 9.377 -0.416 1.00 93.81 91 VAL A N 1
ATOM 713 C CA . VAL A 1 91 ? -5.772 9.841 -1.718 1.00 93.81 91 VAL A CA 1
ATOM 714 C C . VAL A 1 91 ? -6.186 8.818 -2.755 1.00 93.81 91 VAL A C 1
ATOM 716 O O . VAL A 1 91 ? -5.846 7.642 -2.651 1.00 93.81 91 VAL A O 1
ATOM 719 N N . LEU A 1 92 ? -6.917 9.280 -3.761 1.00 94.25 92 LEU A N 1
ATOM 720 C CA . LEU A 1 92 ? -7.315 8.470 -4.900 1.00 94.25 92 LEU A CA 1
ATOM 721 C C . LEU A 1 92 ? -6.393 8.788 -6.075 1.00 94.25 92 LEU A C 1
ATOM 723 O O . LEU A 1 92 ? -6.022 9.943 -6.296 1.00 94.25 92 LEU A O 1
ATOM 727 N N . ALA A 1 93 ? -6.056 7.758 -6.836 1.00 93.81 93 ALA A N 1
ATOM 728 C CA . ALA A 1 93 ? -5.316 7.862 -8.081 1.00 93.81 93 ALA A CA 1
ATOM 729 C C . ALA A 1 93 ? -5.922 6.890 -9.086 1.00 93.81 93 ALA A C 1
ATOM 731 O O . ALA A 1 93 ? -6.374 5.805 -8.710 1.00 93.81 93 ALA A O 1
ATOM 732 N N . ASP A 1 94 ? -5.898 7.271 -10.355 1.00 94.06 94 ASP A N 1
ATOM 733 C CA . ASP A 1 94 ? -6.200 6.346 -11.432 1.00 94.06 94 ASP A CA 1
ATOM 734 C C . ASP A 1 94 ? -4.877 5.676 -11.839 1.00 94.06 94 ASP A C 1
ATOM 736 O O . ASP A 1 94 ? -3.872 6.356 -12.069 1.00 94.06 94 ASP A O 1
ATOM 740 N N . VAL A 1 95 ? -4.866 4.343 -11.876 1.00 94.12 95 VAL A N 1
ATOM 741 C CA . VAL A 1 95 ? -3.694 3.541 -12.252 1.00 94.12 95 VAL A CA 1
ATOM 742 C C . VAL A 1 95 ? -3.888 3.060 -13.687 1.00 94.12 95 VAL A C 1
ATOM 744 O O . VAL A 1 95 ? -4.789 2.265 -13.955 1.00 94.12 95 VAL A O 1
ATOM 747 N N . HIS A 1 96 ? -3.053 3.542 -14.602 1.00 90.12 96 HIS A N 1
ATOM 748 C CA . HIS A 1 96 ? -3.082 3.189 -16.020 1.00 90.12 96 HIS A CA 1
ATOM 749 C C . HIS A 1 96 ? -1.734 2.588 -16.409 1.00 90.12 96 HIS A C 1
ATOM 751 O O . HIS A 1 96 ? -0.787 3.318 -16.684 1.00 90.12 96 HIS A O 1
ATOM 757 N N . GLY A 1 97 ? -1.640 1.261 -16.388 1.00 88.06 97 GLY A N 1
ATOM 758 C CA . GLY A 1 97 ? -0.449 0.538 -16.820 1.00 88.06 97 GLY A CA 1
ATOM 759 C C . GLY A 1 97 ? -0.815 -0.781 -17.484 1.00 88.06 97 GLY A C 1
ATOM 760 O O . GLY A 1 97 ? -1.843 -1.384 -17.172 1.00 88.06 97 GLY A O 1
ATOM 761 N N . GLU A 1 98 ? 0.033 -1.209 -18.407 1.00 92.56 98 GLU A N 1
ATOM 762 C CA . GLU A 1 98 ? -0.132 -2.424 -19.208 1.00 92.56 98 GLU A CA 1
ATOM 763 C C . GLU A 1 98 ? 0.795 -3.548 -18.729 1.00 92.56 98 GLU A C 1
ATOM 765 O O . GLU A 1 98 ? 0.554 -4.721 -19.003 1.00 92.56 98 GLU A O 1
ATOM 770 N N . ARG A 1 99 ? 1.853 -3.210 -17.979 1.00 95.31 99 ARG A N 1
ATOM 771 C CA . ARG A 1 99 ? 2.909 -4.138 -17.548 1.00 95.31 99 ARG A CA 1
ATOM 772 C C . ARG A 1 99 ? 2.842 -4.416 -16.052 1.00 95.31 99 ARG A C 1
ATOM 774 O O . ARG A 1 99 ? 3.849 -4.341 -15.341 1.00 95.31 99 ARG A O 1
ATOM 781 N N . PHE A 1 100 ? 1.640 -4.726 -15.574 1.00 96.62 100 PHE A N 1
ATOM 782 C CA . PHE A 1 100 ? 1.426 -5.199 -14.211 1.00 96.62 100 PHE A CA 1
ATOM 783 C C . PHE A 1 100 ? 1.544 -6.718 -14.147 1.00 96.62 100 PHE A C 1
ATOM 785 O O . PHE A 1 100 ? 0.845 -7.437 -14.859 1.00 96.62 100 PHE A O 1
ATOM 792 N N . ALA A 1 101 ? 2.391 -7.211 -13.247 1.00 96.38 101 ALA A N 1
ATOM 793 C CA . ALA A 1 101 ? 2.380 -8.621 -12.899 1.00 96.38 101 ALA A CA 1
ATOM 794 C C . ALA A 1 101 ? 1.137 -8.944 -12.062 1.00 96.38 101 ALA A C 1
ATOM 796 O O . ALA A 1 101 ? 0.878 -8.278 -11.056 1.00 96.38 101 ALA A O 1
ATOM 797 N N . ASP A 1 102 ? 0.394 -9.976 -12.453 1.00 95.56 102 ASP A N 1
ATOM 798 C CA . ASP A 1 102 ? -0.781 -10.442 -11.722 1.00 95.56 102 ASP A CA 1
ATOM 799 C C . ASP A 1 102 ? -0.423 -11.616 -10.812 1.00 95.56 102 ASP A C 1
ATOM 801 O O . ASP A 1 102 ? -0.082 -12.691 -11.287 1.00 95.56 102 ASP A O 1
ATOM 805 N N . LEU A 1 103 ? -0.490 -11.399 -9.497 1.00 96.12 103 LEU A N 1
ATOM 806 C CA . LEU A 1 103 ? -0.256 -12.420 -8.471 1.00 96.12 103 LEU A CA 1
ATOM 807 C C . LEU A 1 103 ? -1.556 -12.842 -7.771 1.00 96.12 103 LEU A C 1
ATOM 809 O O . LEU A 1 103 ? -1.526 -13.350 -6.650 1.00 96.12 103 LEU A O 1
ATOM 813 N N . ARG A 1 104 ? -2.718 -12.583 -8.381 1.00 94.19 104 ARG A N 1
ATOM 814 C CA . ARG A 1 104 ? -4.028 -13.018 -7.858 1.00 94.19 104 ARG A CA 1
ATOM 815 C C . ARG A 1 104 ? -4.332 -14.478 -8.155 1.00 94.19 104 ARG A C 1
ATOM 817 O O . ARG A 1 104 ? -5.276 -15.028 -7.584 1.00 94.19 104 ARG A O 1
ATOM 824 N N . ASP A 1 105 ? -3.546 -15.101 -9.023 1.00 88.88 105 ASP A N 1
ATOM 825 C CA . ASP A 1 105 ? -3.574 -16.541 -9.214 1.00 88.88 105 ASP A CA 1
ATOM 826 C C . ASP A 1 105 ? -3.049 -17.298 -7.975 1.00 88.88 105 ASP A C 1
ATOM 828 O O . ASP A 1 105 ? -2.581 -16.729 -6.987 1.00 88.88 105 ASP A O 1
ATOM 832 N N . ARG A 1 106 ? -3.158 -18.627 -8.018 1.00 82.75 106 ARG A N 1
ATOM 833 C CA . ARG A 1 106 ? -2.631 -19.525 -6.979 1.00 82.75 106 ARG A CA 1
ATOM 834 C C . ARG A 1 106 ? -1.358 -20.242 -7.426 1.00 82.75 106 ARG A C 1
ATOM 836 O O . ARG A 1 106 ? -1.071 -21.338 -6.948 1.00 82.75 106 ARG A O 1
ATOM 843 N N . HIS A 1 107 ? -0.607 -19.668 -8.364 1.00 91.69 107 HIS A N 1
ATOM 844 C CA . HIS A 1 107 ? 0.662 -20.246 -8.777 1.00 91.69 107 HIS A CA 1
ATOM 845 C C . HIS A 1 107 ? 1.696 -20.134 -7.657 1.00 91.69 107 HIS A C 1
ATOM 847 O O . HIS A 1 107 ? 1.690 -19.211 -6.841 1.00 91.69 107 HIS A O 1
ATOM 853 N N . ARG A 1 108 ? 2.634 -21.087 -7.643 1.00 90.12 108 ARG A N 1
ATOM 854 C CA . ARG A 1 108 ? 3.672 -21.189 -6.610 1.00 90.12 108 ARG A CA 1
ATOM 855 C C . ARG A 1 108 ? 4.449 -19.881 -6.430 1.00 90.12 108 ARG A C 1
ATOM 857 O O . ARG A 1 108 ? 4.740 -19.504 -5.300 1.00 90.12 108 ARG A O 1
ATOM 864 N N . GLN A 1 109 ? 4.769 -19.188 -7.525 1.00 90.75 109 GLN A N 1
ATOM 865 C CA . GLN A 1 109 ? 5.479 -17.907 -7.476 1.00 90.75 109 GLN A CA 1
ATOM 866 C C . GLN A 1 109 ? 4.661 -16.828 -6.753 1.00 90.75 109 GLN A C 1
ATOM 868 O O . GLN A 1 109 ? 5.205 -16.150 -5.882 1.00 90.75 109 GLN A O 1
ATOM 873 N N . SER A 1 110 ? 3.366 -16.715 -7.055 1.00 93.06 110 SER A N 1
ATOM 874 C CA . SER A 1 110 ? 2.436 -15.788 -6.402 1.00 93.06 110 SER A CA 1
ATOM 875 C C . SER A 1 110 ? 2.325 -16.078 -4.909 1.00 93.06 110 SER A C 1
ATOM 877 O O . SER A 1 110 ? 2.500 -15.177 -4.096 1.00 93.06 110 SER A O 1
ATOM 879 N N . THR A 1 111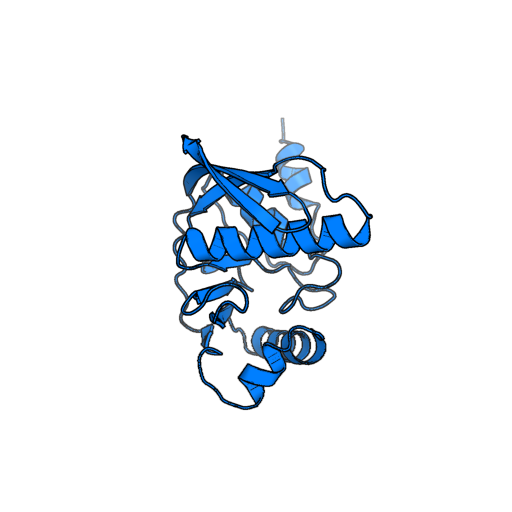 ? 2.164 -17.348 -4.520 1.00 92.31 111 THR A N 1
ATOM 880 C CA . THR A 1 111 ? 2.157 -17.748 -3.104 1.00 92.31 111 THR A CA 1
ATOM 881 C C . THR A 1 111 ? 3.454 -17.366 -2.392 1.00 92.31 111 THR A C 1
ATOM 883 O O . THR A 1 111 ? 3.402 -16.794 -1.308 1.00 92.31 111 THR A O 1
ATOM 886 N N . MET A 1 112 ? 4.616 -17.620 -3.003 1.00 93.62 112 MET A N 1
ATOM 887 C CA . MET A 1 112 ? 5.906 -17.251 -2.409 1.00 93.62 112 MET A CA 1
ATOM 888 C C . MET A 1 112 ? 6.070 -15.733 -2.263 1.00 93.62 112 MET A C 1
ATOM 890 O O . MET A 1 112 ? 6.593 -15.269 -1.256 1.00 93.62 112 MET A O 1
ATOM 894 N N . CYS A 1 113 ? 5.621 -14.940 -3.238 1.00 94.31 113 CYS A N 1
ATOM 895 C CA . CYS A 1 113 ? 5.658 -13.476 -3.149 1.00 94.31 113 CYS A CA 1
ATOM 896 C C . CYS A 1 113 ? 4.709 -12.910 -2.075 1.00 94.31 113 CYS A C 1
ATOM 898 O O . CYS A 1 113 ? 4.897 -11.792 -1.590 1.00 94.31 113 CYS A O 1
ATOM 900 N N . LEU A 1 114 ? 3.682 -13.665 -1.695 1.00 92.81 114 LEU A N 1
ATOM 901 C CA . LEU A 1 114 ? 2.672 -13.245 -0.726 1.00 92.81 114 LEU A CA 1
ATOM 902 C C . LEU A 1 114 ? 2.863 -13.881 0.653 1.00 92.81 114 LEU A C 1
ATOM 904 O O . LEU A 1 114 ? 1.984 -13.758 1.505 1.00 92.81 114 LEU A O 1
ATOM 908 N N . ASP A 1 115 ? 4.025 -14.490 0.903 1.00 90.31 115 ASP A N 1
ATOM 909 C CA . ASP A 1 115 ? 4.407 -14.996 2.219 1.00 90.31 115 ASP A CA 1
ATOM 910 C C . ASP A 1 115 ? 4.299 -13.868 3.274 1.00 90.31 115 ASP A C 1
ATOM 912 O O . ASP A 1 115 ? 4.896 -12.795 3.108 1.00 90.31 115 ASP A O 1
ATOM 916 N N . PRO A 1 116 ? 3.495 -14.032 4.340 1.00 86.06 116 PRO A N 1
ATOM 917 C CA . PRO A 1 116 ? 3.342 -13.005 5.366 1.00 86.06 116 PRO A CA 1
ATOM 918 C C . PRO A 1 116 ? 4.591 -12.838 6.244 1.00 86.06 116 PRO A C 1
ATOM 920 O O . PRO A 1 116 ? 4.751 -11.778 6.839 1.00 86.06 116 PRO A O 1
ATOM 923 N N . SER A 1 117 ? 5.456 -13.852 6.313 1.00 86.88 117 SER A N 1
ATOM 924 C CA . SER A 1 117 ? 6.633 -13.915 7.187 1.00 86.88 117 SER A CA 1
ATOM 925 C C . SER A 1 117 ? 7.932 -13.465 6.513 1.00 86.88 117 SER A C 1
ATOM 927 O O . SER A 1 117 ? 8.913 -13.174 7.195 1.00 86.88 117 SER A O 1
ATOM 929 N N . SER A 1 118 ? 7.960 -13.395 5.176 1.00 88.62 118 SER A N 1
ATOM 930 C CA . SER A 1 118 ? 9.174 -13.071 4.425 1.00 88.62 118 SER A CA 1
ATOM 931 C C . SER A 1 118 ? 8.900 -12.266 3.161 1.00 88.62 118 SER A C 1
ATOM 933 O O . SER A 1 118 ? 8.056 -12.618 2.342 1.00 88.62 118 SER A O 1
ATOM 935 N N . TYR A 1 119 ? 9.695 -11.214 2.947 1.00 91.69 119 TYR A N 1
ATOM 936 C CA . TYR A 1 119 ? 9.682 -10.427 1.708 1.00 91.69 119 TYR A CA 1
ATOM 937 C C . TYR A 1 119 ? 10.754 -10.855 0.704 1.00 91.69 119 TYR A C 1
ATOM 939 O O . TYR A 1 119 ? 10.845 -10.288 -0.380 1.00 91.69 119 TYR A O 1
ATOM 947 N N . ARG A 1 120 ? 11.560 -11.882 1.001 1.00 92.56 120 ARG A N 1
ATOM 948 C CA . ARG A 1 120 ? 12.695 -12.262 0.143 1.00 92.56 120 ARG A CA 1
ATOM 949 C C . ARG A 1 120 ? 12.259 -12.622 -1.281 1.00 92.56 120 ARG A C 1
ATOM 951 O O . ARG A 1 120 ? 12.867 -12.175 -2.250 1.00 92.56 120 ARG A O 1
ATOM 958 N N . ALA A 1 121 ? 11.208 -13.431 -1.415 1.00 94.50 121 ALA A N 1
ATOM 959 C CA . ALA A 1 121 ? 10.719 -13.866 -2.720 1.00 94.50 121 ALA A CA 1
ATOM 960 C C . ALA A 1 121 ? 10.055 -12.724 -3.507 1.00 94.50 121 ALA A C 1
ATOM 962 O O . ALA A 1 121 ? 10.249 -12.631 -4.718 1.00 94.50 121 ALA A O 1
ATOM 963 N N . SER A 1 122 ? 9.305 -11.845 -2.838 1.00 95.06 122 SER A N 1
ATOM 964 C CA . SER A 1 122 ? 8.662 -10.687 -3.467 1.00 95.06 122 SER A CA 1
ATOM 965 C C . SER A 1 122 ? 9.651 -9.599 -3.867 1.00 95.06 122 SER A C 1
ATOM 967 O O . SER A 1 122 ? 9.492 -9.028 -4.939 1.00 95.06 122 SER A O 1
ATOM 969 N N . GLN A 1 123 ? 10.701 -9.360 -3.080 1.00 94.38 123 GLN A N 1
ATOM 970 C CA . GLN A 1 123 ? 11.759 -8.406 -3.424 1.00 94.38 123 GLN A CA 1
ATOM 971 C C . GLN A 1 123 ? 12.587 -8.899 -4.613 1.00 94.38 123 GLN A C 1
ATOM 973 O O . GLN A 1 123 ? 12.777 -8.153 -5.568 1.00 94.38 123 GLN A O 1
ATOM 978 N N . ALA A 1 124 ? 12.984 -10.178 -4.623 1.00 94.44 124 ALA A N 1
ATOM 979 C CA . ALA A 1 124 ? 13.673 -10.770 -5.772 1.00 94.44 124 ALA A CA 1
ATOM 980 C C . ALA A 1 124 ? 12.794 -10.773 -7.036 1.00 94.44 124 ALA A C 1
ATOM 982 O O . ALA A 1 124 ? 13.286 -10.610 -8.150 1.00 94.44 124 ALA A O 1
ATOM 983 N N . PHE A 1 125 ? 11.484 -10.982 -6.877 1.00 95.81 125 PHE A N 1
ATOM 984 C CA . PHE 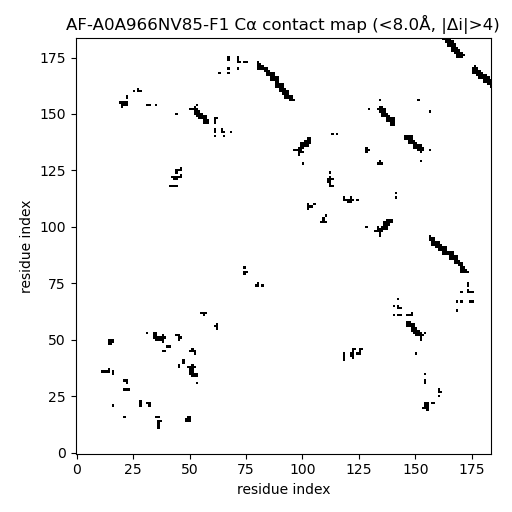A 1 125 ? 10.525 -10.869 -7.973 1.00 95.81 125 PHE A CA 1
ATOM 985 C C . PHE A 1 125 ? 10.412 -9.429 -8.491 1.00 95.81 125 PHE A C 1
ATOM 987 O O . PHE A 1 125 ? 10.510 -9.216 -9.696 1.00 95.81 125 PHE A O 1
ATOM 994 N N . ALA A 1 126 ? 10.267 -8.450 -7.595 1.00 94.44 126 ALA A N 1
ATOM 995 C CA . ALA A 1 126 ? 10.191 -7.035 -7.945 1.00 94.44 126 ALA A CA 1
ATOM 996 C C . ALA A 1 126 ? 11.473 -6.533 -8.623 1.00 94.44 126 ALA A C 1
ATOM 998 O O . ALA A 1 126 ? 11.393 -5.717 -9.533 1.00 94.44 126 ALA A O 1
ATOM 999 N N . GLU A 1 127 ? 12.641 -7.047 -8.234 1.00 93.94 127 GLU A N 1
ATOM 1000 C CA . GLU A 1 127 ? 13.917 -6.725 -8.875 1.00 93.94 127 GLU A CA 1
ATOM 1001 C C . GLU A 1 127 ? 13.955 -7.168 -10.343 1.00 93.94 127 GLU A C 1
ATOM 1003 O O . GLU A 1 127 ? 14.307 -6.370 -11.213 1.00 93.94 127 GLU A O 1
ATOM 1008 N N . ARG A 1 128 ? 13.522 -8.402 -10.636 1.00 95.06 128 ARG A N 1
ATOM 1009 C CA . ARG A 1 128 ? 13.397 -8.888 -12.021 1.00 95.06 128 ARG A CA 1
ATOM 1010 C C . ARG A 1 128 ? 12.361 -8.089 -12.800 1.00 95.06 128 ARG A C 1
ATOM 1012 O O . ARG A 1 128 ? 12.655 -7.591 -13.879 1.00 95.06 128 ARG A O 1
ATOM 1019 N N . LEU A 1 129 ? 11.183 -7.891 -12.208 1.00 94.38 129 LEU A N 1
ATOM 1020 C CA . LEU A 1 129 ? 10.114 -7.111 -12.821 1.00 94.38 129 LEU A CA 1
ATOM 1021 C C . LEU A 1 129 ? 10.577 -5.686 -13.152 1.00 94.38 129 LEU A C 1
ATOM 1023 O O . LEU A 1 129 ? 10.251 -5.162 -14.211 1.00 94.38 129 LEU A O 1
ATOM 1027 N N . TRP A 1 130 ? 11.368 -5.066 -12.276 1.00 90.69 130 TRP A N 1
ATOM 1028 C CA . TRP A 1 130 ? 11.943 -3.751 -12.526 1.00 90.69 130 TRP A CA 1
ATOM 1029 C C . TRP A 1 130 ? 12.901 -3.750 -13.719 1.00 90.69 130 TRP A C 1
ATOM 1031 O O . TRP A 1 130 ? 12.817 -2.840 -14.550 1.00 90.69 130 TRP A O 1
ATOM 1041 N N . ALA A 1 131 ? 13.800 -4.741 -13.786 1.00 92.00 131 ALA A N 1
ATOM 1042 C CA . ALA A 1 131 ? 14.756 -4.915 -14.880 1.00 92.00 131 ALA A CA 1
ATOM 1043 C C . ALA A 1 131 ? 14.052 -5.116 -16.232 1.00 92.00 131 ALA A C 1
ATOM 1045 O O . ALA A 1 131 ? 14.490 -4.554 -17.231 1.00 92.00 131 ALA A O 1
ATOM 1046 N N . ASP A 1 132 ? 12.903 -5.791 -16.231 1.00 94.25 132 ASP A N 1
ATOM 1047 C CA . ASP A 1 132 ? 12.072 -6.038 -17.417 1.00 94.25 132 ASP A CA 1
ATOM 1048 C C . ASP A 1 132 ? 11.117 -4.873 -17.756 1.00 94.25 132 ASP A C 1
ATOM 1050 O O . ASP A 1 132 ? 10.191 -5.010 -18.561 1.00 94.25 132 ASP A O 1
ATOM 1054 N N . HIS A 1 133 ? 11.325 -3.699 -17.148 1.00 91.62 133 HIS A N 1
ATOM 1055 C CA . HIS A 1 133 ? 10.485 -2.508 -17.317 1.00 91.62 133 HIS A CA 1
ATOM 1056 C C . HIS A 1 133 ? 9.014 -2.705 -16.908 1.00 91.62 133 HIS A C 1
ATOM 1058 O O . HIS A 1 133 ? 8.124 -2.032 -17.425 1.00 91.62 133 HIS A O 1
ATOM 1064 N N . GLY A 1 134 ? 8.750 -3.599 -15.956 1.00 94.44 134 GLY A N 1
ATOM 1065 C CA . GLY A 1 134 ? 7.445 -3.730 -15.322 1.00 94.44 134 GLY A CA 1
ATOM 1066 C C . GLY A 1 134 ? 7.058 -2.483 -14.526 1.00 94.44 134 GLY A C 1
ATOM 1067 O O . GLY A 1 134 ? 7.910 -1.750 -14.007 1.00 94.44 134 GLY A O 1
ATOM 1068 N N . GLU A 1 135 ? 5.754 -2.237 -14.446 1.00 95.06 135 GLU A N 1
ATOM 1069 C CA . GLU A 1 135 ? 5.177 -1.011 -13.876 1.00 95.06 135 GLU A CA 1
ATOM 1070 C C . GLU A 1 135 ? 4.667 -1.210 -12.450 1.00 95.06 135 GLU A C 1
ATOM 1072 O O . GLU A 1 135 ? 4.649 -0.272 -11.646 1.00 95.06 135 GLU A O 1
ATOM 1077 N N . GLY A 1 136 ? 4.294 -2.440 -12.109 1.00 95.81 136 GLY A N 1
ATOM 1078 C CA . GLY A 1 136 ? 3.788 -2.764 -10.792 1.00 95.81 136 GLY A CA 1
ATOM 1079 C C . GLY A 1 136 ? 3.299 -4.193 -10.657 1.00 95.81 136 GLY A C 1
ATOM 1080 O O . GLY A 1 136 ? 3.415 -5.017 -11.563 1.00 95.81 136 GLY A O 1
ATOM 1081 N N . VAL A 1 137 ? 2.737 -4.475 -9.491 1.00 97.12 137 VAL A N 1
ATOM 1082 C CA . VAL A 1 137 ? 2.173 -5.776 -9.138 1.00 97.12 137 VAL A CA 1
ATOM 1083 C C . VAL A 1 137 ? 0.738 -5.577 -8.677 1.00 97.12 137 VAL A C 1
ATOM 1085 O O . VAL A 1 137 ? 0.484 -4.700 -7.851 1.00 97.12 137 VAL A O 1
ATOM 1088 N N . VAL A 1 138 ? -0.188 -6.395 -9.173 1.00 96.94 138 VAL A N 1
ATOM 1089 C CA . VAL A 1 138 ? -1.541 -6.531 -8.622 1.00 96.94 138 VAL A CA 1
ATOM 1090 C C . VAL A 1 138 ? -1.627 -7.842 -7.849 1.00 96.94 138 VAL A C 1
ATOM 1092 O O . VAL A 1 138 ? -1.207 -8.891 -8.332 1.00 96.94 138 VAL A O 1
ATOM 1095 N N . TYR A 1 139 ? -2.128 -7.791 -6.620 1.00 96.62 139 TYR A N 1
ATOM 1096 C CA . TYR A 1 139 ? -2.121 -8.941 -5.720 1.00 96.62 139 TYR A CA 1
ATOM 1097 C C . TYR A 1 139 ? -3.335 -8.929 -4.779 1.00 96.62 139 TYR A C 1
ATOM 1099 O O . TYR A 1 139 ? -3.921 -7.872 -4.536 1.00 96.62 139 TYR A O 1
ATOM 1107 N N . PRO A 1 140 ? -3.774 -10.089 -4.265 1.00 95.56 140 PRO A N 1
ATOM 1108 C CA . PRO A 1 140 ? -4.870 -10.147 -3.316 1.00 95.56 140 PRO A CA 1
ATOM 1109 C C . PRO A 1 140 ? -4.409 -9.583 -1.969 1.00 95.56 140 PRO A C 1
ATOM 1111 O O . PRO A 1 140 ? -3.292 -9.852 -1.521 1.00 95.56 140 PRO A O 1
ATOM 1114 N N . SER A 1 141 ? -5.278 -8.827 -1.302 1.00 92.12 141 SER A N 1
ATOM 1115 C CA . SER A 1 141 ? -5.025 -8.413 0.075 1.00 92.12 141 SER A CA 1
ATOM 1116 C C . SER A 1 141 ? -4.911 -9.646 0.967 1.00 92.12 141 SER A C 1
ATOM 1118 O O . SER A 1 141 ? -5.744 -10.554 0.924 1.00 92.12 141 SER A O 1
ATOM 1120 N N . VAL A 1 142 ? -3.887 -9.649 1.818 1.00 85.00 142 VAL A N 1
ATOM 1121 C CA . VAL A 1 142 ? -3.699 -10.676 2.854 1.00 85.00 142 VAL A CA 1
ATOM 1122 C C . VAL A 1 142 ? -4.548 -10.346 4.094 1.00 85.00 142 VAL A C 1
ATOM 1124 O O . VAL A 1 142 ? -4.659 -11.157 5.009 1.00 85.00 142 VAL A O 1
ATOM 1127 N N . ARG A 1 143 ? -5.157 -9.152 4.143 1.00 88.62 143 ARG A N 1
ATOM 1128 C CA . ARG A 1 143 ? -5.909 -8.629 5.297 1.00 88.62 143 ARG A CA 1
ATOM 1129 C C . ARG A 1 143 ? -7.414 -8.690 5.093 1.00 88.62 143 ARG A C 1
ATOM 1131 O O . ARG A 1 143 ? -8.144 -8.972 6.036 1.00 88.62 143 ARG A O 1
ATOM 1138 N N . ARG A 1 144 ? -7.885 -8.476 3.861 1.00 91.88 144 ARG A N 1
ATOM 1139 C CA . ARG A 1 144 ? -9.312 -8.502 3.526 1.00 91.88 144 ARG A CA 1
ATOM 1140 C C . ARG A 1 144 ? -9.609 -9.508 2.422 1.00 91.88 144 ARG A C 1
ATOM 1142 O O . ARG A 1 144 ? -9.096 -9.420 1.308 1.00 91.88 144 ARG A O 1
ATOM 1149 N N . ARG A 1 145 ? -10.523 -10.442 2.703 1.00 91.38 145 ARG A N 1
ATOM 1150 C CA . ARG A 1 145 ? -11.001 -11.429 1.723 1.00 91.38 145 ARG A CA 1
ATOM 1151 C C . ARG A 1 145 ? -11.568 -10.717 0.490 1.00 91.38 145 ARG A C 1
ATOM 1153 O O . ARG A 1 145 ? -12.442 -9.868 0.625 1.00 91.38 145 ARG A O 1
ATOM 1160 N N . ARG A 1 146 ? -11.115 -11.129 -0.702 1.00 91.06 146 ARG A N 1
ATOM 1161 C CA . ARG A 1 146 ? -11.442 -10.527 -2.015 1.00 91.06 146 ARG A CA 1
ATOM 1162 C C . ARG A 1 146 ? -10.918 -9.099 -2.236 1.00 91.06 146 ARG A C 1
ATOM 1164 O O . ARG A 1 146 ? -11.169 -8.565 -3.309 1.00 91.06 146 ARG A O 1
ATOM 1171 N N . GLY A 1 147 ? -10.193 -8.507 -1.285 1.00 95.75 147 GLY A N 1
ATOM 1172 C CA . GLY A 1 147 ? -9.552 -7.210 -1.491 1.00 95.75 147 GLY A CA 1
ATOM 1173 C C . GLY A 1 147 ? -8.430 -7.308 -2.521 1.00 95.75 147 GLY A C 1
ATOM 1174 O O . GLY A 1 147 ? -7.749 -8.335 -2.603 1.00 95.75 147 GLY A O 1
ATOM 1175 N N . VAL A 1 148 ? -8.236 -6.249 -3.305 1.00 96.81 148 VAL A N 1
ATOM 1176 C CA . VAL A 1 148 ? -7.164 -6.168 -4.307 1.00 96.81 148 VAL A CA 1
ATOM 1177 C C . VAL A 1 148 ? -6.229 -5.015 -3.970 1.00 96.81 148 VAL A C 1
ATOM 1179 O O . VAL A 1 148 ? -6.669 -3.875 -3.826 1.00 96.81 148 VAL A O 1
ATOM 1182 N N . CYS A 1 149 ? -4.940 -5.322 -3.890 1.00 97.19 149 CYS A N 1
ATOM 1183 C CA . CYS A 1 149 ? -3.867 -4.375 -3.635 1.00 97.19 149 CYS A CA 1
ATOM 1184 C C . CYS A 1 149 ? -2.978 -4.215 -4.872 1.00 97.19 149 CYS A C 1
ATOM 1186 O O . CYS A 1 149 ? -2.859 -5.115 -5.708 1.00 97.19 149 CYS A O 1
ATOM 1188 N N . PHE A 1 150 ? -2.338 -3.056 -4.962 1.00 97.44 150 PHE A N 1
ATOM 1189 C CA . PHE A 1 150 ? -1.376 -2.708 -5.992 1.00 97.44 150 PHE A CA 1
ATOM 1190 C C . PHE A 1 150 ? -0.085 -2.232 -5.337 1.00 97.44 150 PHE A C 1
ATOM 1192 O O . PHE A 1 150 ? -0.107 -1.462 -4.377 1.00 97.44 150 PHE A O 1
ATOM 1199 N N . ALA A 1 151 ? 1.037 -2.670 -5.891 1.00 96.12 151 ALA A N 1
ATOM 1200 C CA . ALA A 1 151 ? 2.359 -2.136 -5.615 1.00 96.12 151 ALA A CA 1
ATOM 1201 C C . ALA A 1 151 ? 2.870 -1.499 -6.906 1.00 96.12 151 ALA A C 1
ATOM 1203 O O . ALA A 1 151 ? 3.305 -2.196 -7.823 1.00 96.12 151 ALA A O 1
ATOM 1204 N N . VAL A 1 152 ? 2.757 -0.178 -7.000 1.00 95.69 152 VAL A N 1
ATOM 1205 C CA . VAL A 1 152 ? 3.182 0.586 -8.170 1.00 95.69 152 VAL A CA 1
ATOM 1206 C C . VAL A 1 152 ? 4.656 0.915 -8.022 1.00 95.69 152 VAL A C 1
ATOM 1208 O O . VAL A 1 152 ? 5.070 1.611 -7.094 1.00 95.69 152 VAL A O 1
ATOM 1211 N N . LEU A 1 153 ? 5.445 0.385 -8.945 1.00 93.00 153 LEU A N 1
ATOM 1212 C CA . LEU A 1 153 ? 6.892 0.522 -8.957 1.00 93.00 153 LEU A CA 1
ATOM 1213 C C . LEU A 1 153 ? 7.298 1.826 -9.664 1.00 93.00 153 LEU A C 1
ATOM 1215 O O . LEU A 1 153 ? 8.232 2.506 -9.249 1.00 93.00 153 LEU A O 1
ATOM 121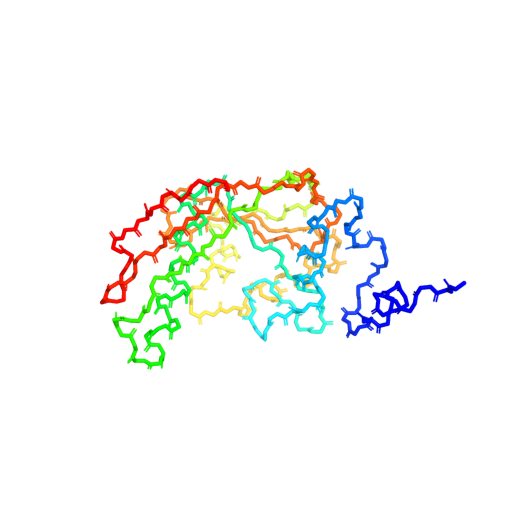9 N N . ARG A 1 154 ? 6.565 2.232 -10.704 1.00 89.56 154 ARG A N 1
ATOM 1220 C CA . ARG A 1 154 ? 6.905 3.405 -11.520 1.00 89.56 154 ARG A CA 1
ATOM 1221 C C . ARG A 1 154 ? 5.801 4.447 -11.434 1.00 89.56 154 ARG A C 1
ATOM 1223 O O . ARG A 1 154 ? 4.658 4.148 -11.733 1.00 89.56 154 ARG A O 1
ATOM 1230 N N . SER A 1 155 ? 6.120 5.682 -11.061 1.00 88.69 155 SER A N 1
ATOM 1231 C CA . SER A 1 155 ? 5.088 6.712 -10.880 1.00 88.69 155 SER A CA 1
ATOM 1232 C C . SER A 1 155 ? 4.330 7.170 -12.149 1.00 88.69 155 SER A C 1
ATOM 1234 O O . SER A 1 155 ? 3.186 7.586 -11.983 1.00 88.69 155 SER A O 1
ATOM 1236 N N . PRO A 1 156 ? 4.857 7.074 -13.395 1.00 88.81 156 PRO A N 1
ATOM 1237 C CA . PRO A 1 156 ? 4.144 7.557 -14.588 1.00 88.81 156 PRO A CA 1
ATOM 1238 C C . PRO A 1 156 ? 2.793 6.893 -14.871 1.00 88.81 156 PRO A C 1
ATOM 1240 O O . PRO A 1 156 ? 1.965 7.489 -15.552 1.00 88.81 156 PRO A O 1
ATOM 1243 N N . VAL A 1 157 ? 2.542 5.694 -14.331 1.00 92.00 157 VAL A N 1
ATOM 1244 C CA . VAL A 1 157 ? 1.231 5.030 -14.457 1.00 92.00 157 VAL A CA 1
ATOM 1245 C C . VAL A 1 157 ? 0.174 5.602 -13.508 1.00 92.00 157 VAL A C 1
ATOM 1247 O O . VAL A 1 157 ? -0.984 5.194 -13.561 1.00 92.00 157 VAL A O 1
ATOM 1250 N N . LEU A 1 158 ? 0.548 6.525 -12.618 1.00 92.12 158 LEU A N 1
ATOM 1251 C CA . LEU A 1 158 ? -0.369 7.207 -11.710 1.00 92.12 158 LEU A CA 1
ATOM 1252 C C . LEU A 1 158 ? -0.858 8.512 -12.332 1.00 92.12 158 LEU A C 1
ATOM 1254 O O . LEU A 1 158 ? -0.073 9.399 -12.665 1.00 92.12 158 LEU A O 1
ATOM 1258 N N . SER A 1 159 ? -2.176 8.669 -12.410 1.00 89.88 159 SER A N 1
ATOM 1259 C CA . SER A 1 159 ? -2.808 9.890 -12.903 1.00 89.88 159 SER A CA 1
ATOM 1260 C C . SER A 1 159 ? -3.977 10.329 -12.017 1.00 89.88 159 SER A C 1
ATOM 1262 O O . SER A 1 159 ? -4.390 9.615 -11.100 1.00 89.88 159 SER A O 1
ATOM 1264 N N . ARG A 1 160 ? -4.506 11.536 -12.274 1.00 89.38 160 ARG A N 1
ATOM 1265 C CA . ARG A 1 160 ? -5.735 12.063 -11.638 1.00 89.38 160 ARG A CA 1
ATOM 1266 C C . ARG A 1 160 ? -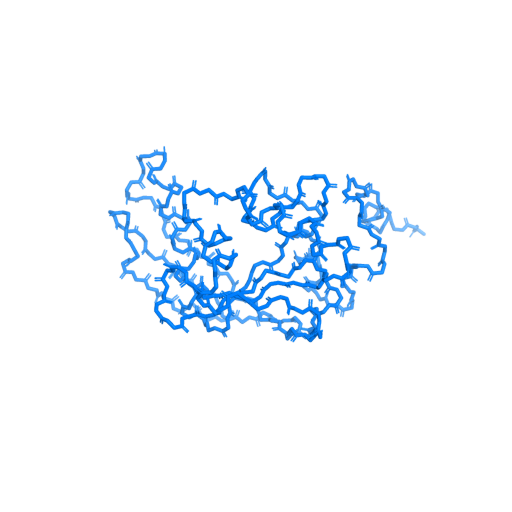5.746 11.949 -10.108 1.00 89.38 160 ARG A C 1
ATOM 1268 O O . ARG A 1 160 ? -6.757 11.603 -9.490 1.00 89.38 160 ARG A O 1
ATOM 1275 N N . LEU A 1 161 ? -4.601 12.268 -9.507 1.00 90.44 161 LEU A N 1
ATOM 1276 C CA . LEU A 1 161 ? -4.419 12.315 -8.062 1.00 90.44 161 LEU A CA 1
ATOM 1277 C C . LEU A 1 161 ? -5.381 13.321 -7.435 1.00 90.44 161 LEU A C 1
ATOM 1279 O O . LEU A 1 161 ? -5.380 14.499 -7.795 1.00 90.44 161 LEU A O 1
ATOM 1283 N N . ARG A 1 162 ? -6.164 12.865 -6.460 1.00 91.19 162 ARG A N 1
ATOM 1284 C CA . ARG A 1 162 ? -7.169 13.681 -5.772 1.00 91.19 162 ARG A CA 1
ATOM 1285 C C . ARG A 1 162 ? -7.247 13.322 -4.294 1.00 91.19 162 ARG A C 1
ATOM 1287 O O . ARG A 1 162 ? -7.138 12.154 -3.925 1.00 91.19 162 ARG A O 1
ATOM 1294 N N . ARG A 1 163 ? -7.422 14.340 -3.449 1.00 91.12 163 ARG A N 1
ATOM 1295 C CA . ARG A 1 163 ? -7.758 14.138 -2.035 1.00 91.12 163 ARG A CA 1
ATOM 1296 C C . ARG A 1 163 ? -9.230 13.768 -1.946 1.00 91.12 163 ARG A C 1
ATOM 1298 O O . ARG A 1 163 ? -10.040 14.304 -2.697 1.00 91.12 163 ARG A O 1
ATOM 1305 N N . ALA A 1 164 ? -9.535 12.867 -1.035 1.00 92.06 164 ALA A N 1
ATOM 1306 C CA . ALA A 1 164 ? -10.884 12.564 -0.602 1.00 92.06 164 ALA A CA 1
ATOM 1307 C C . ALA A 1 164 ? -10.941 12.719 0.925 1.00 92.06 164 ALA A C 1
ATOM 1309 O O . ALA A 1 164 ? -10.041 13.327 1.517 1.00 92.06 164 ALA A O 1
ATOM 1310 N N . ASN A 1 165 ? -11.996 12.191 1.536 1.00 94.25 165 ASN A N 1
ATOM 1311 C CA . ASN A 1 165 ? -12.249 12.318 2.961 1.00 94.25 165 ASN A CA 1
ATOM 1312 C C . ASN A 1 165 ? -11.076 11.814 3.814 1.00 94.25 165 ASN A C 1
ATOM 1314 O O . ASN A 1 165 ? -10.258 10.983 3.399 1.00 94.25 165 ASN A O 1
ATOM 1318 N N . SER A 1 166 ? -10.996 12.337 5.029 1.00 95.62 166 SER A N 1
ATOM 1319 C CA . SER A 1 166 ? -10.109 11.813 6.058 1.00 95.62 166 SER A CA 1
ATOM 1320 C C . SER A 1 166 ? -10.866 10.800 6.910 1.00 95.62 166 SER A C 1
ATOM 1322 O O . SER A 1 166 ? -12.060 10.948 7.139 1.00 95.62 166 SER A O 1
ATOM 1324 N N . TYR A 1 167 ? -10.164 9.781 7.386 1.00 96.44 167 TYR A N 1
ATOM 1325 C CA . TYR A 1 167 ? -10.723 8.724 8.217 1.00 96.44 167 TYR A CA 1
ATOM 1326 C C . TYR A 1 167 ? -9.941 8.630 9.516 1.00 96.44 167 TYR A C 1
ATOM 1328 O O . TYR A 1 167 ? -8.708 8.629 9.486 1.00 96.44 167 TYR A O 1
ATOM 1336 N N . ARG A 1 168 ? -10.645 8.531 10.642 1.00 96.00 168 ARG A N 1
ATOM 1337 C CA . ARG A 1 168 ? -10.056 8.142 11.924 1.00 96.00 168 ARG A CA 1
ATOM 1338 C C . ARG A 1 168 ? -10.181 6.633 12.072 1.00 96.00 168 ARG A C 1
ATOM 1340 O O . ARG A 1 168 ? -11.271 6.095 11.925 1.00 96.00 168 ARG A O 1
ATOM 1347 N N . LEU A 1 169 ? -9.074 5.955 12.337 1.00 95.56 169 LEU A N 1
ATOM 1348 C CA . LEU A 1 169 ? -9.056 4.533 12.668 1.00 95.56 169 LEU A CA 1
ATOM 1349 C C . LEU A 1 169 ? -8.764 4.418 14.158 1.00 95.56 169 LEU A C 1
ATOM 1351 O O . LEU A 1 169 ? -7.656 4.753 14.580 1.00 95.56 169 LEU A O 1
ATOM 1355 N N . VAL A 1 170 ? -9.743 3.932 14.913 1.00 93.69 170 VAL A N 1
ATOM 1356 C CA . VAL A 1 170 ? -9.632 3.690 16.352 1.00 93.69 170 VAL A CA 1
ATOM 1357 C C . VAL A 1 170 ? -9.052 2.301 16.560 1.00 93.69 170 VAL A C 1
ATOM 1359 O O . VAL A 1 170 ? -9.612 1.310 16.077 1.00 93.69 170 VAL A O 1
ATOM 1362 N N . ILE A 1 171 ? -7.913 2.218 17.247 1.00 93.06 171 ILE A N 1
ATOM 1363 C CA . ILE A 1 171 ? -7.243 0.950 17.547 1.00 93.06 171 ILE A CA 1
ATOM 1364 C C . ILE A 1 171 ? -7.246 0.741 19.054 1.00 93.06 171 ILE A C 1
ATOM 1366 O O . ILE A 1 171 ? -6.800 1.599 19.803 1.00 93.06 171 ILE A O 1
ATOM 1370 N N . GLN A 1 172 ? -7.753 -0.412 19.476 1.00 91.62 172 GLN A N 1
ATOM 1371 C CA . GLN A 1 172 ? -7.844 -0.818 20.876 1.00 91.62 172 GLN A CA 1
ATOM 1372 C C . GLN A 1 172 ? -7.435 -2.282 20.973 1.00 91.62 172 GLN A C 1
ATOM 1374 O O . GLN A 1 172 ? -7.841 -3.087 20.129 1.00 91.62 172 GLN A O 1
ATOM 1379 N N . ASP A 1 173 ? -6.614 -2.633 21.961 1.00 91.19 173 ASP A N 1
ATOM 1380 C CA . ASP A 1 173 ? -6.174 -4.012 22.205 1.00 91.19 173 ASP A CA 1
ATOM 1381 C C . ASP A 1 173 ? -5.627 -4.709 20.944 1.00 91.19 173 ASP A C 1
ATOM 1383 O O . ASP A 1 173 ? -5.953 -5.864 20.639 1.00 91.19 173 ASP A O 1
ATOM 1387 N N . TYR A 1 174 ? -4.820 -3.985 20.160 1.00 92.00 174 TYR A N 1
ATOM 1388 C CA . TYR A 1 174 ? -4.256 -4.466 18.893 1.00 92.00 174 TYR A CA 1
ATOM 1389 C C . TYR A 1 174 ? -5.314 -4.891 17.857 1.00 92.00 174 TYR A C 1
ATOM 1391 O O . TYR A 1 174 ? -5.097 -5.800 17.050 1.00 92.00 174 TYR A O 1
ATOM 1399 N N . ARG A 1 175 ? -6.476 -4.230 17.856 1.00 91.75 175 ARG A N 1
ATOM 1400 C CA . ARG A 1 175 ? -7.575 -4.464 16.911 1.00 91.75 175 ARG A CA 1
ATOM 1401 C C . ARG A 1 175 ? -8.143 -3.149 16.402 1.00 91.75 175 ARG A C 1
ATOM 1403 O O . ARG A 1 175 ? -8.188 -2.162 17.121 1.00 91.75 175 ARG A O 1
ATOM 1410 N N . LEU A 1 176 ? -8.606 -3.156 15.154 1.00 93.00 176 LEU A N 1
ATOM 1411 C CA . LEU A 1 176 ? -9.376 -2.047 14.599 1.00 93.00 176 LEU A CA 1
ATOM 1412 C C . LEU A 1 176 ? -10.779 -2.080 15.217 1.00 93.00 176 LEU A C 1
ATOM 1414 O O . LEU A 1 176 ? -11.554 -2.984 14.902 1.00 93.00 176 LEU A O 1
ATOM 1418 N N . ALA A 1 177 ? -11.066 -1.131 16.104 1.00 93.19 177 ALA A N 1
ATOM 1419 C CA . ALA A 1 177 ? -12.335 -1.026 16.816 1.00 93.19 177 ALA A CA 1
ATOM 1420 C C . ALA A 1 177 ? -13.374 -0.250 15.997 1.00 93.19 177 ALA A C 1
ATOM 1422 O O . ALA A 1 177 ? -14.501 -0.714 15.831 1.00 93.19 177 ALA A O 1
ATOM 1423 N N . GLU A 1 178 ? -12.975 0.891 15.429 1.00 94.25 178 GLU A N 1
ATOM 1424 C CA . GLU A 1 178 ? -13.870 1.778 14.686 1.00 94.25 178 GLU A CA 1
ATOM 1425 C C . GLU A 1 178 ? -13.155 2.470 13.520 1.00 94.25 178 GLU A C 1
ATOM 1427 O O . GLU A 1 178 ? -11.933 2.652 13.515 1.00 94.25 178 GLU A O 1
ATOM 1432 N N . VAL A 1 179 ? -13.940 2.835 12.506 1.00 96.12 179 VAL A N 1
ATOM 1433 C CA . VAL A 1 179 ? -13.514 3.664 11.379 1.00 96.12 179 VAL A CA 1
ATOM 1434 C C . VAL A 1 179 ? -14.518 4.799 11.231 1.00 96.12 179 VAL A C 1
ATOM 1436 O O . VAL A 1 179 ? -15.647 4.570 10.802 1.00 96.12 179 VAL A O 1
ATOM 1439 N N . GLU A 1 180 ? -14.101 6.018 11.554 1.00 96.19 180 GLU A N 1
ATOM 1440 C CA . GLU A 1 180 ? -14.937 7.212 11.425 1.00 96.19 180 GLU A CA 1
ATOM 1441 C C . GLU A 1 180 ? -14.576 7.984 10.152 1.00 96.19 180 GLU A C 1
ATOM 1443 O O . GLU A 1 180 ? -13.402 8.276 9.907 1.00 96.19 180 GLU A O 1
ATOM 1448 N N . ASP A 1 181 ? -15.577 8.359 9.355 1.00 96.19 181 ASP A N 1
ATOM 1449 C CA . ASP A 1 181 ? -15.411 9.311 8.253 1.00 96.19 181 ASP A CA 1
ATOM 1450 C C . ASP A 1 181 ? -15.470 10.741 8.808 1.00 96.19 181 ASP A C 1
ATOM 1452 O O . ASP A 1 181 ? -16.486 11.169 9.353 1.00 96.19 181 ASP A O 1
ATOM 1456 N N . LEU A 1 182 ? -14.369 11.479 8.679 1.00 95.56 182 LEU A N 1
ATOM 1457 C CA . LEU A 1 182 ? -14.235 12.849 9.176 1.00 95.56 182 LEU A CA 1
ATOM 1458 C C . LEU A 1 182 ? -14.615 13.907 8.128 1.00 95.56 182 LEU A C 1
ATOM 1460 O O . LEU A 1 182 ? -14.537 15.101 8.415 1.00 95.56 182 LEU A O 1
ATOM 1464 N N . GLY A 1 183 ? -14.989 13.502 6.912 1.00 92.50 183 GLY A N 1
ATOM 1465 C CA . GLY A 1 183 ? -15.231 14.418 5.802 1.00 92.50 183 GLY A CA 1
ATOM 1466 C C . GLY A 1 183 ? -13.950 14.956 5.151 1.00 92.50 183 GLY A C 1
ATOM 1467 O O . GLY A 1 183 ? -12.844 14.448 5.368 1.00 92.50 183 GLY A O 1
ATOM 1468 N N . ALA A 1 184 ? -14.127 15.947 4.273 1.00 82.69 184 ALA A N 1
ATOM 1469 C CA . ALA A 1 184 ? -13.075 16.532 3.433 1.00 82.69 184 ALA A CA 1
ATOM 1470 C C . ALA A 1 184 ? -12.155 17.512 4.182 1.00 82.69 184 ALA A C 1
ATOM 1472 O O . ALA A 1 184 ? -12.675 18.331 4.968 1.00 82.69 184 ALA A O 1
#

Foldseek 3Di:
DPDVVVVVVVPLPQQPDDPLLFDDDDPCSVVLQCQQSDADPDDLQDAPSHGHWDKDWPDPVLRLQVVLLVVLVVCVVVVNQQDDWDKAWDKDWQFADDQEAELQDPDPLSVVSPPPVDSPSNNVVSVVCVVVVGQWYWYARPRDVPIIMIIGRGRVRTHDIDIWWMWIFHGHRSDGPDIDTPGD

Solvent-accessible surface area (backbone atoms only — not comparable to full-atom values): 10404 Å² total; per-residue (Å²): 135,84,60,65,69,60,51,56,68,64,66,72,76,84,29,86,73,56,83,81,48,50,51,74,96,50,96,54,25,62,62,56,41,44,38,32,64,54,47,70,98,79,43,54,62,37,38,90,86,40,44,11,52,51,73,49,41,79,44,70,71,37,38,50,42,51,53,48,50,56,50,32,53,50,29,63,73,71,72,41,48,80,50,77,60,46,78,44,74,41,72,49,63,47,79,59,76,88,45,55,48,77,37,67,60,86,48,71,67,32,52,46,41,62,41,90,88,45,43,65,53,16,18,58,46,35,46,52,39,49,76,72,67,38,37,28,37,37,31,58,40,93,74,33,90,92,23,44,31,34,42,34,56,44,43,65,32,55,40,79,70,39,81,50,44,27,32,37,40,35,44,46,77,67,35,81,74,47,77,47,80,71,45,117

Secondary structure (DSSP, 8-state):
---HHHHHHHH---S---GGGS--SSTTHHHHHHHHHS--SS-TTPPTTS---EEEESSHHHHHHHHHHHHHHHHHHTT-TT---EEEEEEEEEE--S-EEE--S--HHHHHHT-SS--HHHHHHHHHHHHTT--EEEEE-SSSTT-EEEEE--GGGEEEEEEEEEEEEEEETTEEEEEEEEE-

Radius of gyration: 17.39 Å; Cα contacts (8 Å, |Δi|>4): 317; chains: 1; bounding box: 35×57×43 Å

Sequence (184 aa):
VTDARLQAQYETHRAGIDRTSLVFGTQLSRLVNQTFANPGRSTRFGVPGRAGVWYCARELDTAVAEVAHHRIAYLAEIDRPDEEDIVCRLVLADVHGERFADLRDRHRQSTMCLDPSSYRASQAFAERLWADHGEGVVYPSVRRRRGVCFAVLRSPVLSRLRRANSYRLVIQDYRLAEVEDLGA

Mean predicted aligned error: 7.91 Å